Protein AF-A0A2H0YV26-F1 (afdb_monomer_lite)

Sequence (285 aa):
MKRSLAITLVAFAAVMLTVGVVKAASEYNITSTLGGVSGDFFDLDGTLKVDSIKVGAQGVGGVTFFNGTIVNETTNSGVDNPVTFGDNVRIDGRVYRGAAAGTSDSMPFIVNDNMEVTGTLTVSGLSGSGIVSSNNIASNAITSAKVADGAIATEDLADNSVTQAVEDSSTTSQTTTKSGGDFDTAAEVEITTGDSNLFCTFSGYGTTGNPDHSITVALLLDNEVIDRTVRSATMGGGDGHIILNTTAILEVAAGDHTIQLGWNTDNEITASLYANTLDCIELKK

pLDDT: mean 76.33, std 12.39, range [44.59, 94.75]

Structure (mmCIF, N/CA/C/O backbone):
data_AF-A0A2H0YV26-F1
#
_entry.id   AF-A0A2H0YV26-F1
#
loop_
_atom_site.group_PDB
_atom_site.id
_atom_site.type_symbol
_atom_site.label_atom_id
_atom_site.label_alt_id
_atom_site.label_comp_id
_atom_site.label_asym_id
_atom_site.label_entity_id
_atom_site.label_seq_id
_atom_site.pdbx_PDB_ins_code
_atom_site.Cartn_x
_atom_site.Cartn_y
_atom_site.Cartn_z
_atom_site.occupancy
_atom_site.B_iso_or_equiv
_atom_site.auth_seq_id
_atom_site.auth_comp_id
_atom_site.auth_asym_id
_atom_site.auth_atom_id
_atom_site.pdbx_PDB_model_num
ATOM 1 N N . MET A 1 1 ? 35.664 44.675 -91.284 1.00 58.62 1 MET A N 1
ATOM 2 C CA . MET A 1 1 ? 34.815 43.517 -90.911 1.00 58.62 1 MET A CA 1
ATOM 3 C C . MET A 1 1 ? 35.566 42.361 -90.239 1.00 58.62 1 MET A C 1
ATOM 5 O O . MET A 1 1 ? 35.072 41.875 -89.236 1.00 58.62 1 MET A O 1
ATOM 9 N N . LYS A 1 2 ? 36.756 41.930 -90.696 1.00 58.47 2 LYS A N 1
ATOM 10 C CA . LYS A 1 2 ? 37.417 40.709 -90.167 1.00 58.47 2 LYS A CA 1
ATOM 11 C C . LYS A 1 2 ? 37.856 40.753 -88.687 1.00 58.47 2 LYS A C 1
ATOM 13 O O . LYS A 1 2 ? 37.798 39.732 -88.017 1.00 58.47 2 LYS A O 1
ATOM 18 N N . ARG A 1 3 ? 38.264 41.916 -88.160 1.00 62.41 3 ARG A N 1
ATOM 19 C CA . ARG A 1 3 ? 38.726 42.045 -86.759 1.00 62.41 3 ARG A CA 1
ATOM 20 C C . ARG A 1 3 ? 37.595 42.072 -85.725 1.00 62.41 3 ARG A C 1
ATOM 22 O O . ARG A 1 3 ? 37.773 41.525 -84.646 1.00 62.41 3 ARG A O 1
ATOM 29 N N . SER A 1 4 ? 36.437 42.654 -86.050 1.00 63.62 4 SER A N 1
ATOM 30 C CA . SER A 1 4 ? 35.302 42.690 -85.113 1.00 63.62 4 SER A CA 1
ATOM 31 C C . SER A 1 4 ? 34.643 41.312 -84.990 1.00 63.62 4 SER A C 1
ATOM 33 O O . SER A 1 4 ? 34.333 40.898 -83.883 1.00 63.62 4 SER A O 1
ATOM 35 N N . LEU A 1 5 ? 34.543 40.559 -86.094 1.00 71.31 5 LEU A N 1
ATOM 36 C CA . LEU A 1 5 ? 34.018 39.191 -86.088 1.00 71.31 5 LEU A CA 1
ATOM 37 C C . LEU A 1 5 ? 34.860 38.252 -85.208 1.00 71.31 5 LEU A C 1
ATOM 39 O O . LEU A 1 5 ? 34.308 37.458 -84.455 1.00 71.31 5 LEU A O 1
ATOM 43 N N . ALA A 1 6 ? 36.190 38.371 -85.268 1.00 72.62 6 ALA A N 1
ATOM 44 C CA . ALA A 1 6 ? 37.097 37.550 -84.466 1.00 72.62 6 ALA A CA 1
ATOM 45 C C . ALA A 1 6 ? 36.950 37.817 -82.958 1.00 72.62 6 ALA A C 1
ATOM 47 O O . ALA A 1 6 ? 36.918 36.877 -82.171 1.00 72.62 6 ALA A O 1
ATOM 48 N N . ILE A 1 7 ? 36.805 39.083 -82.556 1.00 75.38 7 ILE A N 1
ATOM 49 C CA . ILE A 1 7 ? 36.622 39.456 -81.145 1.00 75.38 7 ILE A CA 1
ATOM 50 C C . ILE A 1 7 ? 35.274 38.946 -80.624 1.00 75.38 7 ILE A C 1
ATOM 52 O O . ILE A 1 7 ? 35.214 38.384 -79.533 1.00 75.38 7 ILE A O 1
ATOM 56 N N . THR A 1 8 ? 34.204 39.069 -81.416 1.00 77.12 8 THR A N 1
ATOM 57 C CA . THR A 1 8 ? 32.884 38.541 -81.044 1.00 77.12 8 THR A CA 1
ATOM 58 C C . THR A 1 8 ? 32.897 37.018 -80.923 1.00 77.12 8 THR A C 1
ATOM 60 O O . THR A 1 8 ? 32.318 36.486 -79.982 1.00 77.12 8 THR A O 1
ATOM 63 N N . LEU A 1 9 ? 33.598 36.311 -81.815 1.00 74.81 9 LEU A N 1
ATOM 64 C CA . LEU A 1 9 ? 33.697 34.850 -81.774 1.00 74.81 9 LEU A CA 1
ATOM 65 C C . LEU A 1 9 ? 34.454 34.358 -80.531 1.00 74.81 9 LEU A C 1
ATOM 67 O O . LEU A 1 9 ? 34.022 33.409 -79.884 1.00 74.81 9 LEU A O 1
ATOM 71 N N . VAL A 1 10 ? 35.554 35.027 -80.170 1.00 78.12 10 VAL A N 1
ATOM 72 C CA . VAL A 1 10 ? 36.339 34.694 -78.971 1.00 78.12 10 VAL A CA 1
ATOM 73 C C . VAL A 1 10 ? 35.553 35.010 -77.699 1.00 78.12 10 VAL A C 1
ATOM 75 O O . VAL A 1 10 ? 35.547 34.200 -76.777 1.00 78.12 10 VAL A O 1
ATOM 78 N N . ALA A 1 11 ? 34.834 36.135 -77.657 1.00 76.06 11 ALA A N 1
ATOM 79 C CA . ALA A 1 11 ? 33.965 36.467 -76.531 1.00 76.06 11 ALA A CA 1
ATOM 80 C C . ALA A 1 11 ? 32.822 35.448 -76.374 1.00 76.06 11 ALA A C 1
ATOM 82 O O . ALA A 1 11 ? 32.533 35.012 -75.263 1.00 76.06 11 ALA A O 1
ATOM 83 N N . PHE A 1 12 ? 32.216 35.009 -77.480 1.00 76.31 12 PHE A N 1
ATOM 84 C CA . PHE A 1 12 ? 31.157 34.000 -77.460 1.00 76.31 12 PHE A CA 1
ATOM 85 C C . PHE A 1 12 ? 31.682 32.622 -77.032 1.00 76.31 12 PHE A C 1
ATOM 87 O O . PHE A 1 12 ? 31.051 31.944 -76.225 1.00 76.31 12 PHE A O 1
ATOM 94 N N . ALA A 1 13 ? 32.872 32.233 -77.501 1.00 75.69 13 ALA A N 1
ATOM 95 C CA . ALA A 1 13 ? 33.540 31.007 -77.073 1.00 75.69 13 ALA A CA 1
ATOM 96 C C . ALA A 1 13 ? 33.921 31.044 -75.584 1.00 75.69 13 ALA A C 1
ATOM 98 O O . ALA A 1 13 ? 33.747 30.048 -74.888 1.00 75.69 13 ALA A O 1
ATOM 99 N N . ALA A 1 14 ? 34.376 32.194 -75.075 1.00 74.31 14 ALA A N 1
ATOM 100 C CA . ALA A 1 14 ? 34.696 32.372 -73.662 1.00 74.31 14 ALA A CA 1
ATOM 101 C C . ALA A 1 14 ? 33.448 32.272 -72.772 1.00 74.31 14 ALA A C 1
ATOM 103 O O . ALA A 1 14 ? 33.496 31.600 -71.748 1.00 74.31 14 ALA A O 1
ATOM 104 N N . VAL A 1 15 ? 32.320 32.866 -73.183 1.00 73.44 15 VAL A N 1
ATOM 105 C CA . VAL A 1 15 ? 31.038 32.741 -72.466 1.00 73.44 15 VAL A CA 1
ATOM 106 C C . VAL A 1 15 ? 30.523 31.300 -72.495 1.00 73.44 15 VAL A C 1
ATOM 108 O O . VAL A 1 15 ? 30.040 30.800 -71.486 1.00 73.44 15 VAL A O 1
ATOM 111 N N . MET A 1 16 ? 30.659 30.592 -73.618 1.00 69.81 16 MET A N 1
ATOM 112 C CA . MET A 1 16 ? 30.250 29.185 -73.698 1.00 69.81 16 MET A CA 1
ATOM 113 C C . MET A 1 16 ? 31.148 28.265 -72.864 1.00 69.81 16 MET A C 1
ATOM 115 O O . MET A 1 16 ? 30.639 27.325 -72.255 1.00 69.81 16 MET A O 1
ATOM 119 N N . LEU A 1 17 ? 32.452 28.552 -72.767 1.00 67.94 17 LEU A N 1
ATOM 120 C CA . LEU A 1 17 ? 33.340 27.836 -71.850 1.00 67.94 17 LEU A CA 1
ATOM 121 C C . LEU A 1 17 ? 32.972 28.108 -70.390 1.00 67.94 17 LEU A C 1
ATOM 123 O O . LEU A 1 17 ? 32.896 27.169 -69.606 1.00 67.94 17 LEU A O 1
ATOM 127 N N . THR A 1 18 ? 32.710 29.358 -70.005 1.00 61.12 18 THR A N 1
ATOM 128 C CA . THR A 1 18 ? 32.382 29.670 -68.607 1.00 61.12 18 THR A CA 1
ATOM 129 C C . THR A 1 18 ? 31.011 29.129 -68.209 1.00 61.12 18 THR A C 1
ATOM 131 O O . THR A 1 18 ? 30.889 28.526 -67.149 1.00 61.12 18 THR A O 1
ATOM 134 N N . VAL A 1 19 ? 29.992 29.235 -69.066 1.00 61.81 19 VAL A N 1
ATOM 135 C CA . VAL A 1 19 ? 28.656 28.671 -68.798 1.00 61.81 19 VAL A CA 1
ATOM 136 C C . VAL A 1 19 ? 28.675 27.138 -68.830 1.00 61.81 19 VAL A C 1
ATOM 138 O O . VAL A 1 19 ? 28.019 26.504 -68.003 1.00 61.81 19 VAL A O 1
ATOM 141 N N . GLY A 1 20 ? 29.450 26.529 -69.735 1.00 58.94 20 GLY A N 1
ATOM 142 C CA . GLY A 1 20 ? 29.625 25.076 -69.804 1.00 58.94 20 GLY A CA 1
ATOM 143 C C . GLY A 1 20 ? 30.321 24.497 -68.569 1.00 58.94 20 GLY A C 1
ATOM 144 O O . GLY A 1 20 ? 29.892 23.468 -68.053 1.00 58.94 20 GLY A O 1
ATOM 145 N N . VAL A 1 21 ? 31.339 25.189 -68.045 1.00 55.59 21 VAL A N 1
ATOM 146 C CA . VAL A 1 21 ? 32.059 24.772 -66.829 1.00 55.59 21 VAL A CA 1
ATOM 147 C C . VAL A 1 21 ? 31.219 25.011 -65.568 1.00 55.59 21 VAL A C 1
ATOM 149 O O . VAL A 1 21 ? 31.226 24.174 -64.671 1.00 55.59 21 VAL A O 1
ATOM 152 N N . VAL A 1 22 ? 30.426 26.088 -65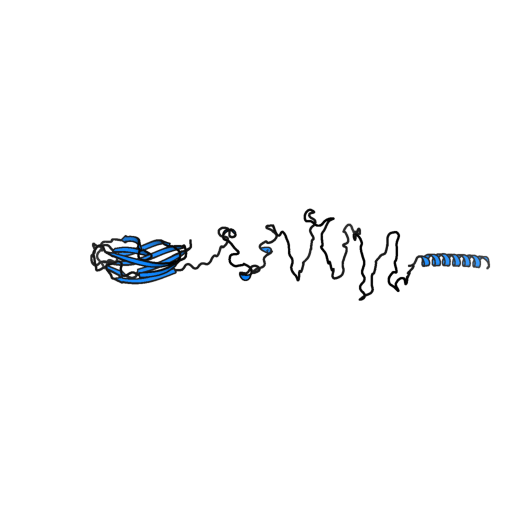.506 1.00 51.97 22 VAL A N 1
ATOM 153 C CA . VAL A 1 22 ? 29.549 26.367 -64.351 1.00 51.97 22 VAL A CA 1
ATOM 154 C C . VAL A 1 22 ? 28.364 25.392 -64.276 1.00 51.97 22 VAL A C 1
ATOM 156 O O . VAL A 1 22 ? 27.969 25.008 -63.179 1.00 51.97 22 VAL A O 1
ATOM 159 N N . LYS A 1 23 ? 27.827 24.910 -65.408 1.00 49.81 23 LYS A N 1
ATOM 160 C CA . LYS A 1 23 ? 26.772 23.874 -65.406 1.00 49.81 23 LYS A CA 1
ATOM 161 C C . LYS A 1 23 ? 27.276 22.475 -65.039 1.00 49.81 23 LYS A C 1
ATOM 163 O O . LYS A 1 23 ? 26.506 21.688 -64.498 1.00 49.81 23 LYS A O 1
ATOM 168 N N . ALA A 1 24 ? 28.547 22.166 -65.285 1.00 49.53 24 ALA A N 1
ATOM 169 C CA . ALA A 1 24 ? 29.141 20.889 -64.883 1.00 49.53 24 ALA A CA 1
ATOM 170 C C . ALA A 1 24 ? 29.369 20.769 -63.362 1.00 49.53 24 ALA A C 1
ATOM 172 O O . ALA A 1 24 ? 29.629 19.675 -62.874 1.00 49.53 24 ALA A O 1
ATOM 173 N N . ALA A 1 25 ? 29.235 21.865 -62.607 1.00 47.94 25 ALA A N 1
ATOM 174 C CA . ALA A 1 25 ? 29.244 21.855 -61.144 1.00 47.94 25 ALA A CA 1
ATOM 175 C C . ALA A 1 25 ? 27.848 21.624 -60.521 1.00 47.94 25 ALA A C 1
ATOM 177 O O . ALA A 1 25 ? 27.712 21.689 -59.301 1.00 47.94 25 ALA A O 1
ATOM 178 N N . SER A 1 26 ? 26.812 21.364 -61.331 1.00 51.53 26 SER A N 1
ATOM 179 C CA . SER A 1 26 ? 25.473 21.020 -60.836 1.00 51.53 26 SER A CA 1
ATOM 180 C C . SER A 1 26 ? 25.284 19.501 -60.784 1.00 51.53 26 SER A C 1
ATOM 182 O O . SER A 1 26 ? 25.420 18.829 -61.800 1.00 51.53 26 SER A O 1
ATOM 184 N N . GLU A 1 27 ? 25.044 18.991 -59.572 1.00 54.03 27 GLU A N 1
ATOM 185 C CA . GLU A 1 27 ? 24.481 17.677 -59.217 1.00 54.03 27 GLU A CA 1
ATOM 186 C C . GLU A 1 27 ? 24.691 16.546 -60.240 1.00 54.03 27 GLU A C 1
ATOM 188 O O . GLU A 1 27 ? 23.863 16.279 -61.113 1.00 54.03 27 GLU A O 1
ATOM 193 N N . TYR A 1 28 ? 25.791 15.806 -60.086 1.00 50.69 28 TYR A N 1
ATOM 194 C CA . TYR A 1 28 ? 25.966 14.523 -60.761 1.00 50.69 28 TYR A CA 1
ATOM 195 C C . TYR A 1 28 ? 25.042 13.489 -60.099 1.00 50.69 28 TYR A C 1
ATOM 197 O O . TYR A 1 28 ? 25.411 12.815 -59.139 1.00 50.69 28 TYR A O 1
ATOM 205 N N . ASN A 1 29 ? 23.802 13.410 -60.580 1.00 46.25 29 ASN A N 1
ATOM 206 C CA . ASN A 1 29 ? 22.794 12.477 -60.090 1.00 46.25 29 ASN A CA 1
ATOM 207 C C . ASN A 1 29 ? 23.124 11.065 -60.615 1.00 46.25 29 ASN A C 1
ATOM 209 O O . ASN A 1 29 ? 22.644 10.646 -61.669 1.00 46.25 29 ASN A O 1
ATOM 213 N N . ILE A 1 30 ? 24.011 10.342 -59.923 1.00 53.19 30 ILE A N 1
ATOM 214 C CA . ILE A 1 30 ? 24.322 8.942 -60.243 1.00 53.19 30 ILE A CA 1
ATOM 215 C C . ILE A 1 30 ? 23.109 8.096 -59.864 1.00 53.19 30 ILE A C 1
ATOM 217 O O . ILE A 1 30 ? 22.999 7.613 -58.741 1.00 53.19 30 ILE A O 1
ATOM 221 N N . THR A 1 31 ? 22.191 7.872 -60.802 1.00 48.50 31 THR A N 1
ATOM 222 C CA . THR A 1 31 ? 21.232 6.771 -60.670 1.00 48.50 31 THR A CA 1
ATOM 223 C C . THR A 1 31 ? 21.970 5.475 -60.993 1.00 48.50 31 THR A C 1
ATOM 225 O O . THR A 1 31 ? 21.949 4.994 -62.123 1.00 48.50 31 THR A O 1
ATOM 228 N N . SER A 1 32 ? 22.703 4.941 -60.019 1.00 55.91 32 SER A N 1
ATOM 229 C CA . SER A 1 32 ? 23.281 3.609 -60.148 1.00 55.91 32 SER A CA 1
ATOM 230 C C . SER A 1 32 ? 22.166 2.586 -59.960 1.00 55.91 32 SER A C 1
ATOM 232 O O . SER A 1 32 ? 21.633 2.447 -58.864 1.00 55.91 32 SER A O 1
ATOM 234 N N . THR A 1 33 ? 21.800 1.858 -61.014 1.00 57.66 33 THR A N 1
ATOM 235 C CA . THR A 1 33 ? 20.976 0.642 -60.912 1.00 57.66 33 THR A CA 1
ATOM 236 C C . THR A 1 33 ? 21.829 -0.552 -60.466 1.00 57.66 33 THR A C 1
ATOM 238 O O . THR A 1 33 ? 21.784 -1.614 -61.081 1.00 57.66 33 THR A O 1
ATOM 241 N N . LEU A 1 34 ? 22.650 -0.374 -59.430 1.00 58.25 34 LEU A N 1
ATOM 242 C CA . LEU A 1 34 ? 23.120 -1.496 -58.618 1.00 58.25 34 LEU A CA 1
ATOM 243 C C . LEU A 1 34 ? 21.927 -1.864 -57.727 1.00 58.25 34 LEU A C 1
ATOM 245 O O . LEU A 1 34 ? 21.467 -1.023 -56.958 1.00 58.25 34 LEU A O 1
ATOM 249 N N . GLY A 1 35 ? 21.359 -3.055 -57.885 1.00 53.53 35 GLY A N 1
ATOM 250 C CA . GLY A 1 35 ? 20.265 -3.519 -57.027 1.00 53.53 35 GLY A CA 1
ATOM 251 C C . GLY A 1 35 ? 19.199 -4.373 -57.709 1.00 53.53 35 GLY A C 1
ATOM 252 O O . GLY A 1 35 ? 18.026 -4.251 -57.366 1.00 53.53 35 GLY A O 1
ATOM 253 N N . GLY A 1 36 ? 19.559 -5.215 -58.682 1.00 52.78 36 GLY A N 1
ATOM 254 C CA . GLY A 1 36 ? 18.612 -6.168 -59.285 1.00 52.78 36 GLY A CA 1
ATOM 255 C C . GLY A 1 36 ? 18.578 -7.540 -58.601 1.00 52.78 36 GLY A C 1
ATOM 256 O O . GLY A 1 36 ? 17.611 -8.285 -58.761 1.00 52.78 36 GLY A O 1
ATOM 257 N N . VAL A 1 37 ? 19.631 -7.894 -57.859 1.00 53.50 37 VAL A N 1
ATOM 258 C CA . VAL A 1 37 ? 19.824 -9.220 -57.257 1.00 53.50 37 VAL A CA 1
ATOM 259 C C . VAL A 1 37 ? 20.500 -9.107 -55.888 1.00 53.50 37 VAL A C 1
ATOM 261 O O . VAL A 1 37 ? 21.116 -8.098 -55.558 1.00 53.50 37 VAL A O 1
ATOM 264 N N . SER A 1 38 ? 20.366 -10.148 -55.065 1.00 58.00 38 SER A N 1
ATOM 265 C CA . SER A 1 38 ? 21.083 -10.254 -53.789 1.00 58.00 38 SER A CA 1
ATOM 266 C C . SER A 1 38 ? 22.601 -10.203 -54.023 1.00 58.00 38 SER A C 1
ATOM 268 O O . SER A 1 38 ? 23.106 -10.964 -54.846 1.00 58.00 38 SER A O 1
ATOM 270 N N . GLY A 1 39 ? 23.314 -9.334 -53.295 1.00 57.97 39 GLY A N 1
ATOM 271 C CA . GLY A 1 39 ? 24.782 -9.261 -53.325 1.00 57.97 39 GLY A CA 1
ATOM 272 C C . GLY A 1 39 ? 25.393 -8.011 -53.967 1.00 57.97 39 GLY A C 1
ATOM 273 O O . GLY A 1 39 ? 26.606 -7.985 -54.154 1.00 57.97 39 GLY A O 1
ATOM 274 N N . ASP A 1 40 ? 24.604 -6.982 -54.281 1.00 66.12 40 ASP A N 1
ATOM 275 C CA . ASP A 1 40 ? 25.147 -5.683 -54.691 1.00 66.12 40 ASP A CA 1
ATOM 276 C C . ASP A 1 40 ? 25.642 -4.905 -53.459 1.00 66.12 40 ASP A C 1
ATOM 278 O O . ASP A 1 40 ? 24.874 -4.622 -52.536 1.00 66.12 40 ASP A O 1
ATOM 282 N N . PHE A 1 41 ? 26.934 -4.564 -53.436 1.00 64.38 41 PHE A N 1
ATOM 283 C CA . PHE A 1 41 ? 27.576 -3.850 -52.330 1.00 64.38 41 PHE A CA 1
ATOM 284 C C . PHE A 1 41 ? 28.193 -2.539 -52.815 1.00 64.38 41 PHE A C 1
ATOM 286 O O . PHE A 1 41 ? 28.838 -2.485 -53.862 1.00 64.38 41 PHE A O 1
ATOM 293 N N . PHE A 1 42 ? 28.013 -1.485 -52.023 1.00 73.69 42 PHE A N 1
ATOM 294 C CA . PHE A 1 42 ? 28.754 -0.238 -52.156 1.00 73.69 42 PHE A CA 1
ATOM 295 C C . PHE A 1 42 ? 29.816 -0.215 -51.059 1.00 73.69 42 PHE A C 1
ATOM 297 O O . PHE A 1 42 ? 29.520 0.119 -49.913 1.00 73.69 42 PHE A O 1
ATOM 304 N N . ASP A 1 43 ? 31.020 -0.665 -51.406 1.00 77.06 43 ASP A N 1
ATOM 305 C CA . ASP A 1 43 ? 32.164 -0.680 -50.499 1.00 77.06 43 ASP A CA 1
ATOM 306 C C . ASP A 1 43 ? 32.878 0.676 -50.540 1.00 77.06 43 ASP A C 1
ATOM 308 O O . ASP A 1 43 ? 33.146 1.225 -51.612 1.00 77.06 43 ASP A O 1
ATOM 312 N N . LEU A 1 44 ? 33.149 1.231 -49.365 1.00 78.75 44 LEU A N 1
ATOM 313 C CA . LEU A 1 44 ? 33.863 2.484 -49.198 1.00 78.75 44 LEU A CA 1
ATOM 314 C C . LEU A 1 44 ? 35.045 2.220 -48.275 1.00 78.75 44 LEU A C 1
ATOM 316 O O . LEU A 1 44 ? 34.852 2.000 -47.082 1.00 78.75 44 LEU A O 1
ATOM 320 N N . ASP A 1 45 ? 36.264 2.394 -48.784 1.00 77.06 45 ASP A N 1
ATOM 321 C CA . ASP A 1 45 ? 37.501 2.382 -47.985 1.00 77.06 45 ASP A CA 1
ATOM 322 C C . ASP A 1 45 ? 37.609 3.603 -47.027 1.00 77.06 45 ASP A C 1
ATOM 324 O O . ASP A 1 45 ? 38.700 4.021 -46.635 1.00 77.06 45 ASP A O 1
ATOM 328 N N . GLY A 1 46 ? 36.488 4.242 -46.669 1.00 82.19 46 GLY A N 1
ATOM 329 C CA . GLY A 1 46 ? 36.451 5.497 -45.925 1.00 82.19 46 GLY A CA 1
ATOM 330 C C . GLY A 1 46 ? 35.053 5.915 -45.461 1.00 82.19 46 GLY A C 1
ATOM 331 O O . GLY A 1 46 ? 34.210 5.098 -45.108 1.00 82.19 46 GLY A O 1
ATOM 332 N N . THR A 1 47 ? 34.811 7.226 -45.407 1.00 80.50 47 THR A N 1
ATOM 333 C CA . THR A 1 47 ? 33.584 7.803 -44.834 1.00 80.50 47 THR A CA 1
ATOM 334 C C . THR A 1 47 ? 32.536 8.103 -45.904 1.00 80.50 47 THR A C 1
ATOM 336 O O . THR A 1 47 ? 32.815 8.825 -46.861 1.00 80.50 47 THR A O 1
ATOM 339 N N . LEU A 1 48 ? 31.298 7.654 -45.689 1.00 85.00 48 LEU A N 1
ATOM 340 C CA . LEU A 1 48 ? 30.136 8.125 -46.443 1.00 85.00 48 LEU A CA 1
ATOM 341 C C . LEU A 1 48 ? 29.691 9.498 -45.912 1.00 85.00 48 LEU A C 1
ATOM 343 O O . LEU A 1 48 ? 29.267 9.608 -44.763 1.00 85.00 48 LEU A O 1
ATOM 347 N N . LYS A 1 49 ? 29.779 10.545 -46.741 1.00 83.75 49 LYS A N 1
ATOM 348 C CA . LYS A 1 49 ? 29.268 11.892 -46.436 1.00 83.75 49 LYS A CA 1
ATOM 349 C C . LYS A 1 49 ? 28.105 12.215 -47.364 1.00 83.75 49 LYS A C 1
ATOM 351 O O . LYS A 1 49 ? 28.318 12.440 -48.551 1.00 83.75 49 LYS A O 1
ATOM 356 N N . VAL A 1 50 ? 26.896 12.218 -46.819 1.00 84.12 50 VAL A N 1
ATOM 357 C CA . VAL A 1 50 ? 25.655 12.517 -47.540 1.00 84.12 50 VAL A CA 1
ATOM 358 C C . VAL A 1 50 ? 24.712 13.284 -46.626 1.00 84.12 50 VAL A C 1
ATOM 360 O O . VAL A 1 50 ? 24.774 13.119 -45.409 1.00 84.12 50 VAL A O 1
ATOM 363 N N . ASP A 1 51 ? 23.819 14.078 -47.209 1.00 85.50 51 ASP A N 1
ATOM 364 C CA . ASP A 1 51 ? 22.820 14.827 -46.440 1.00 85.50 51 ASP A CA 1
ATOM 365 C C . ASP A 1 51 ? 21.807 13.894 -45.764 1.00 85.50 51 ASP A C 1
ATOM 367 O O . ASP A 1 51 ? 21.355 14.149 -44.650 1.00 85.50 51 ASP A O 1
ATOM 371 N N . SER A 1 52 ? 21.443 12.791 -46.431 1.00 84.94 52 SER A N 1
ATOM 372 C CA . SER A 1 52 ? 20.575 11.758 -45.865 1.00 84.94 52 SER A CA 1
ATOM 373 C C . SER A 1 52 ? 20.801 10.396 -46.518 1.00 84.94 52 SER A C 1
ATOM 375 O O . SER A 1 52 ? 21.211 10.297 -47.675 1.00 84.94 52 SER A O 1
ATOM 377 N N . ILE A 1 53 ? 20.503 9.335 -45.767 1.00 85.62 53 ILE A N 1
ATOM 378 C CA . ILE A 1 53 ? 20.471 7.956 -46.258 1.00 85.62 53 ILE A CA 1
ATOM 379 C C . ILE A 1 53 ? 19.024 7.479 -46.183 1.00 85.62 53 ILE A C 1
ATOM 381 O O . ILE A 1 53 ? 18.416 7.491 -45.114 1.00 85.62 53 ILE A O 1
ATOM 385 N N . LYS A 1 54 ? 18.477 7.029 -47.313 1.00 83.00 54 LYS A N 1
ATOM 386 C CA . LYS A 1 54 ? 17.148 6.418 -47.386 1.00 83.00 54 LYS A CA 1
ATOM 387 C C . LYS A 1 54 ? 17.293 4.938 -47.711 1.00 83.00 54 LYS A C 1
ATOM 389 O O . LYS A 1 54 ? 17.810 4.591 -48.768 1.00 83.00 54 LYS A O 1
ATOM 394 N N . VAL A 1 55 ? 16.818 4.078 -46.814 1.00 83.69 55 VAL A N 1
ATOM 395 C CA . VAL A 1 55 ? 16.875 2.620 -46.975 1.00 83.69 55 VAL A CA 1
ATOM 396 C C . VAL A 1 55 ? 15.462 2.071 -47.144 1.00 83.69 55 VAL A C 1
ATOM 398 O O . VAL A 1 55 ? 14.594 2.305 -46.307 1.00 83.69 55 VAL A O 1
ATOM 401 N N . GLY A 1 56 ? 15.242 1.328 -48.230 1.00 77.69 56 GLY A N 1
ATOM 402 C CA . GLY A 1 56 ? 13.949 0.731 -48.568 1.00 77.69 56 GLY A CA 1
ATOM 403 C C . GLY A 1 56 ? 12.956 1.686 -49.249 1.00 77.69 56 GLY A C 1
ATOM 404 O O . GLY A 1 56 ? 13.100 2.911 -49.247 1.00 77.69 56 GLY A O 1
ATOM 405 N N . ALA A 1 57 ? 11.925 1.097 -49.859 1.00 79.25 57 ALA A N 1
ATOM 406 C CA . ALA A 1 57 ? 10.756 1.800 -50.386 1.00 79.25 57 ALA A CA 1
ATOM 407 C C . ALA A 1 57 ? 9.577 1.691 -49.404 1.00 79.25 57 ALA A C 1
ATOM 409 O O . ALA A 1 57 ? 9.548 0.803 -48.547 1.00 79.25 57 ALA A O 1
ATOM 410 N N . GLN A 1 58 ? 8.586 2.580 -49.535 1.00 75.06 58 GLN A N 1
ATOM 411 C CA . GLN A 1 58 ? 7.365 2.524 -48.728 1.00 75.06 58 GLN A CA 1
ATOM 412 C C . GLN A 1 58 ? 6.728 1.126 -48.826 1.00 75.06 58 GLN A C 1
ATOM 414 O O . GLN A 1 58 ? 6.521 0.615 -49.923 1.00 75.06 58 GLN A O 1
ATOM 419 N N . GLY A 1 59 ? 6.449 0.503 -47.676 1.00 71.69 59 GLY A N 1
ATOM 420 C CA . GLY A 1 59 ? 5.798 -0.809 -47.594 1.00 71.69 59 GLY A CA 1
ATOM 421 C C . GLY A 1 59 ? 6.694 -2.035 -47.818 1.00 71.69 59 GLY A C 1
ATOM 422 O O . GLY A 1 59 ? 6.204 -3.145 -47.648 1.00 71.69 59 GLY A O 1
ATOM 423 N N . VAL A 1 60 ? 7.980 -1.872 -48.161 1.00 68.19 60 VAL A N 1
ATOM 424 C CA . VAL A 1 60 ? 8.879 -3.015 -48.447 1.00 68.19 60 VAL A CA 1
ATOM 425 C C . VAL A 1 60 ? 9.813 -3.353 -47.275 1.00 68.19 60 VAL A C 1
ATOM 427 O O . VAL A 1 60 ? 10.341 -4.456 -47.221 1.00 68.19 60 VAL A O 1
ATOM 430 N N . GLY A 1 61 ? 9.944 -2.470 -46.280 1.00 65.62 61 GLY A N 1
ATOM 431 C CA . GLY A 1 61 ? 10.834 -2.676 -45.134 1.00 65.62 61 GLY A CA 1
ATOM 432 C C . GLY A 1 61 ? 12.309 -2.558 -45.534 1.00 65.62 61 GLY A C 1
ATOM 433 O O . GLY A 1 61 ? 12.802 -3.262 -46.407 1.00 65.62 61 GLY A O 1
ATOM 434 N N . GLY A 1 62 ? 13.026 -1.626 -44.914 1.00 74.69 62 GLY A N 1
ATOM 435 C CA . GLY A 1 62 ? 14.475 -1.486 -45.053 1.00 74.69 62 GLY A CA 1
ATOM 436 C C . GLY A 1 62 ? 15.150 -1.869 -43.743 1.00 74.69 62 GLY A C 1
ATOM 437 O O . GLY A 1 62 ? 14.643 -1.523 -42.678 1.00 74.69 62 GLY A O 1
ATOM 438 N N . VAL A 1 63 ? 16.281 -2.571 -43.811 1.00 75.94 63 VAL A N 1
ATOM 439 C CA . VAL A 1 63 ? 17.130 -2.827 -42.642 1.00 75.94 63 VAL A CA 1
ATOM 440 C C . VAL A 1 63 ? 18.458 -2.110 -42.816 1.00 75.94 63 VAL A C 1
ATOM 442 O O . VAL A 1 63 ? 19.078 -2.181 -43.875 1.00 75.94 63 VAL A O 1
ATOM 445 N N . THR A 1 64 ? 18.899 -1.445 -41.756 1.00 86.12 64 THR A N 1
ATOM 446 C CA . THR A 1 64 ? 20.243 -0.880 -41.658 1.00 86.12 64 THR A CA 1
ATOM 447 C C . THR A 1 64 ? 20.943 -1.577 -40.506 1.00 86.12 64 THR A C 1
ATOM 449 O O . THR A 1 64 ? 20.446 -1.559 -39.380 1.00 86.12 64 THR A O 1
ATOM 452 N N . PHE A 1 65 ? 22.086 -2.202 -40.776 1.00 81.94 65 PHE A N 1
ATOM 453 C CA . PHE A 1 65 ? 22.892 -2.850 -39.748 1.00 81.94 65 PHE A CA 1
ATOM 454 C C . PHE A 1 65 ? 23.989 -1.897 -39.276 1.00 81.94 65 PHE A C 1
ATOM 456 O O . PHE A 1 65 ? 24.804 -1.445 -40.077 1.00 81.94 65 PHE A O 1
ATOM 463 N N . PHE A 1 66 ? 24.032 -1.629 -37.973 1.00 85.81 66 PHE A N 1
ATOM 464 C CA . PHE A 1 66 ? 25.125 -0.896 -37.339 1.00 85.81 66 PHE A CA 1
ATOM 465 C C . PHE A 1 66 ? 25.984 -1.874 -36.544 1.00 85.81 66 PHE A C 1
ATOM 467 O O . PHE A 1 66 ? 25.541 -2.420 -35.536 1.00 85.81 66 PHE A O 1
ATOM 474 N N . ASN A 1 67 ? 27.222 -2.087 -36.982 1.00 82.94 67 ASN A N 1
ATOM 475 C CA . ASN A 1 67 ? 28.226 -2.802 -36.197 1.00 82.94 67 ASN A CA 1
ATOM 476 C C . ASN A 1 67 ? 29.075 -1.792 -35.407 1.00 82.94 67 ASN A C 1
ATOM 478 O O . ASN A 1 67 ? 30.261 -1.616 -35.676 1.00 82.94 67 ASN A O 1
ATOM 482 N N . GLY A 1 68 ? 28.432 -1.042 -34.509 1.00 83.81 68 GLY A N 1
ATOM 483 C CA . GLY A 1 68 ? 29.074 0.035 -33.759 1.00 83.81 68 GLY A CA 1
ATOM 484 C C . GLY A 1 68 ? 28.086 1.028 -33.151 1.00 83.81 68 GLY A C 1
ATOM 485 O O . GLY A 1 68 ? 26.884 0.775 -33.080 1.00 83.81 68 GLY A O 1
ATOM 486 N N . THR A 1 69 ? 28.612 2.167 -32.708 1.00 83.25 69 THR A N 1
ATOM 487 C CA . THR A 1 69 ? 27.842 3.232 -32.058 1.00 83.25 69 THR A CA 1
ATOM 488 C C . THR A 1 69 ? 27.337 4.243 -33.081 1.00 83.25 69 THR A C 1
ATOM 490 O O . THR A 1 69 ? 28.081 4.673 -33.960 1.00 83.25 69 THR A O 1
ATOM 493 N N . ILE A 1 70 ? 26.091 4.683 -32.920 1.00 88.56 70 ILE A N 1
ATOM 494 C CA . ILE A 1 70 ? 25.580 5.876 -33.596 1.00 88.56 70 ILE A CA 1
ATOM 495 C C . ILE A 1 70 ? 25.960 7.081 -32.735 1.00 88.56 70 ILE A C 1
ATOM 497 O O . ILE A 1 70 ? 25.479 7.215 -31.610 1.00 88.56 70 ILE A O 1
ATOM 501 N N . VAL A 1 71 ? 26.839 7.940 -33.250 1.00 85.06 71 VAL A N 1
ATOM 502 C CA . VAL A 1 71 ? 27.275 9.168 -32.573 1.00 85.06 71 VAL A CA 1
ATOM 503 C C . VAL A 1 71 ? 26.653 10.362 -33.286 1.00 85.06 71 VAL A C 1
ATOM 505 O O . VAL A 1 71 ? 26.758 10.473 -34.506 1.00 85.06 71 VAL A O 1
ATOM 508 N N . ASN A 1 72 ? 26.018 11.259 -32.530 1.00 82.62 72 ASN A N 1
ATOM 509 C CA . ASN A 1 72 ? 25.624 12.569 -33.034 1.00 82.62 72 ASN A CA 1
ATOM 510 C C . ASN A 1 72 ? 26.504 13.647 -32.396 1.00 82.62 72 ASN A C 1
ATOM 512 O O . ASN A 1 72 ? 26.358 13.934 -31.214 1.00 82.62 72 ASN A O 1
ATOM 516 N N . GLU A 1 73 ? 27.406 14.236 -33.181 1.00 83.81 73 GLU A N 1
ATOM 517 C CA . GLU A 1 73 ? 28.277 15.340 -32.742 1.00 83.81 73 GLU A CA 1
ATOM 518 C C . GLU A 1 73 ? 27.720 16.717 -33.133 1.00 83.81 73 GLU A C 1
ATOM 520 O O . GLU A 1 73 ? 28.391 17.741 -32.995 1.00 83.81 73 GLU A O 1
ATOM 525 N N . THR A 1 74 ? 26.503 16.767 -33.681 1.00 84.12 74 THR A N 1
ATOM 526 C CA . THR A 1 74 ? 25.926 18.029 -34.142 1.00 84.12 74 THR A CA 1
ATOM 527 C C . THR A 1 74 ? 25.332 18.815 -32.980 1.00 84.12 74 THR A C 1
ATOM 529 O O . THR A 1 74 ? 24.564 18.291 -32.173 1.00 84.12 74 THR A O 1
ATOM 532 N N . THR A 1 75 ? 25.648 20.108 -32.944 1.00 85.81 75 THR A N 1
ATOM 533 C CA . THR A 1 75 ? 25.040 21.066 -32.022 1.00 85.81 75 THR A CA 1
ATOM 534 C C . THR A 1 75 ? 24.379 22.191 -32.809 1.00 85.81 75 THR A C 1
ATOM 536 O O . THR A 1 75 ? 24.853 22.573 -33.882 1.00 85.81 75 THR A O 1
ATOM 539 N N . ASN A 1 76 ? 23.285 22.740 -32.288 1.00 80.50 76 ASN A N 1
ATOM 540 C CA . ASN A 1 76 ? 22.712 23.994 -32.761 1.00 80.50 76 ASN A CA 1
ATOM 541 C C . ASN A 1 76 ? 22.829 25.036 -31.649 1.00 80.50 76 ASN A C 1
ATOM 543 O O . ASN A 1 76 ? 22.246 24.877 -30.579 1.00 80.50 76 ASN A O 1
ATOM 547 N N . SER A 1 77 ? 23.629 26.080 -31.876 1.00 84.69 77 SER A N 1
ATOM 548 C CA . SER A 1 77 ? 23.903 27.119 -30.870 1.00 84.69 77 SER A CA 1
ATOM 549 C C . SER A 1 77 ? 24.373 26.565 -29.510 1.00 84.69 77 SER A C 1
ATOM 551 O O . SER A 1 77 ? 24.051 27.125 -28.466 1.00 84.69 77 SER A O 1
ATOM 553 N N . GLY A 1 78 ? 25.143 25.471 -29.521 1.00 84.31 78 GLY A N 1
ATOM 554 C CA . GLY A 1 78 ? 25.679 24.835 -28.310 1.00 84.31 78 GLY A CA 1
ATOM 555 C C . GLY A 1 78 ? 24.735 23.848 -27.617 1.00 84.31 78 GLY A C 1
ATOM 556 O O . GLY A 1 78 ? 25.084 23.350 -26.552 1.00 84.31 78 GLY A O 1
ATOM 557 N N . VAL A 1 79 ? 23.570 23.551 -28.201 1.00 84.12 79 VAL A N 1
ATOM 558 C CA . VAL A 1 79 ? 22.665 22.492 -27.732 1.00 84.12 79 VAL A CA 1
ATOM 559 C C . VAL A 1 79 ? 22.833 21.264 -28.616 1.00 84.12 79 VAL A C 1
ATOM 561 O O . VAL A 1 79 ? 22.735 21.378 -29.838 1.00 84.12 79 VAL A O 1
ATOM 564 N N . ASP A 1 80 ? 23.074 20.104 -28.007 1.00 84.88 80 ASP A N 1
ATOM 565 C CA . ASP A 1 80 ? 23.170 18.831 -28.722 1.00 84.88 80 ASP A CA 1
ATOM 566 C C . ASP A 1 80 ? 21.856 18.523 -29.443 1.00 84.88 80 ASP A C 1
ATOM 568 O O . ASP A 1 80 ? 20.772 18.558 -28.852 1.00 84.88 80 ASP A O 1
ATOM 572 N N . ASN A 1 81 ? 21.945 18.183 -30.726 1.00 86.12 81 ASN A N 1
ATOM 573 C CA . ASN A 1 81 ? 20.783 17.679 -31.439 1.00 86.12 81 ASN A CA 1
ATOM 574 C C . ASN A 1 81 ? 20.527 16.223 -31.000 1.00 86.12 81 ASN A C 1
ATOM 576 O O . ASN A 1 81 ? 21.466 15.433 -30.875 1.00 86.12 81 ASN A O 1
ATOM 580 N N . PRO A 1 82 ? 19.278 15.802 -30.776 1.00 87.81 82 PRO A N 1
ATOM 581 C CA . PRO A 1 82 ? 18.996 14.409 -30.460 1.00 87.81 82 PRO A CA 1
ATOM 582 C C . PRO A 1 82 ? 19.074 13.525 -31.712 1.00 87.81 82 PRO A C 1
ATOM 584 O O . PRO A 1 82 ? 18.741 13.951 -32.819 1.00 87.81 82 PRO A O 1
ATOM 587 N N . VAL A 1 83 ? 19.429 12.252 -31.526 1.00 90.94 83 VAL A N 1
ATOM 588 C CA . VAL A 1 83 ? 19.044 11.208 -32.487 1.00 90.94 83 VAL A CA 1
ATOM 589 C C . VAL A 1 83 ? 17.541 10.995 -32.326 1.00 90.94 83 VAL A C 1
ATOM 591 O O . VAL A 1 83 ? 17.080 10.662 -31.235 1.00 90.94 83 VAL A O 1
ATOM 594 N N . THR A 1 84 ? 16.773 11.223 -33.390 1.00 88.50 84 THR A N 1
ATOM 595 C CA . THR A 1 84 ? 15.308 11.139 -33.360 1.00 88.50 84 THR A CA 1
ATOM 596 C C . THR A 1 84 ? 14.812 9.908 -34.108 1.00 88.50 84 THR A C 1
ATOM 598 O O . THR A 1 84 ? 15.320 9.563 -35.174 1.00 88.50 84 THR A O 1
ATOM 601 N N . PHE A 1 85 ? 13.796 9.254 -33.548 1.00 90.50 85 PHE A N 1
ATOM 602 C CA . PHE A 1 85 ? 13.024 8.210 -34.216 1.00 90.50 85 PHE A CA 1
ATOM 603 C C . PHE A 1 85 ? 11.613 8.757 -34.429 1.00 90.50 85 PHE A C 1
ATOM 605 O O . PHE A 1 85 ? 10.968 9.171 -33.470 1.00 90.50 85 PHE A O 1
ATOM 612 N N . GLY A 1 86 ? 11.165 8.826 -35.684 1.00 87.62 86 GLY A N 1
ATOM 613 C CA . GLY A 1 86 ? 9.892 9.467 -36.037 1.00 87.62 86 GLY A CA 1
ATOM 614 C C . GLY A 1 86 ? 8.643 8.627 -35.759 1.00 87.62 86 GLY A C 1
ATOM 615 O O . GLY A 1 86 ? 7.549 9.171 -35.808 1.00 87.62 86 GLY A O 1
ATOM 616 N N . ASP A 1 87 ? 8.809 7.335 -35.467 1.00 87.25 87 ASP A N 1
ATOM 617 C CA . ASP A 1 87 ? 7.736 6.347 -35.319 1.00 87.25 87 ASP A CA 1
ATOM 618 C C . ASP A 1 87 ? 8.079 5.323 -34.214 1.00 87.25 87 ASP A C 1
ATOM 620 O O . ASP A 1 87 ? 9.048 5.476 -33.467 1.00 87.25 87 ASP A O 1
ATOM 624 N N . ASN A 1 88 ? 7.290 4.248 -34.133 1.00 88.38 88 ASN A N 1
ATOM 625 C CA . ASN A 1 88 ? 7.476 3.116 -33.226 1.00 88.38 88 ASN A CA 1
ATOM 626 C C . ASN A 1 88 ? 8.910 2.564 -33.254 1.00 88.38 88 ASN A C 1
ATOM 628 O O . ASN A 1 88 ? 9.419 2.152 -34.298 1.00 88.38 88 ASN A O 1
ATOM 632 N N . VAL A 1 89 ? 9.521 2.456 -32.075 1.00 92.25 89 VAL A N 1
ATOM 633 C CA . VAL A 1 89 ? 10.839 1.846 -31.887 1.00 92.25 89 VAL A CA 1
ATOM 634 C C . VAL A 1 89 ? 10.665 0.472 -31.249 1.00 92.25 89 VAL A C 1
ATOM 636 O O . VAL A 1 89 ? 10.070 0.347 -30.181 1.00 92.25 89 VAL A O 1
ATOM 639 N N . ARG A 1 90 ? 11.206 -0.569 -31.887 1.00 90.56 90 ARG A N 1
ATOM 640 C CA . ARG A 1 90 ? 11.294 -1.917 -31.313 1.00 90.56 90 ARG A CA 1
ATOM 641 C C . ARG A 1 90 ? 12.706 -2.159 -30.795 1.00 90.56 90 ARG A C 1
ATOM 643 O O . ARG A 1 90 ? 13.671 -1.989 -31.533 1.00 90.56 90 ARG A O 1
ATOM 650 N N . ILE A 1 91 ? 12.813 -2.606 -29.548 1.00 93.06 91 ILE A N 1
ATOM 651 C CA . ILE A 1 91 ? 14.077 -2.983 -28.913 1.00 93.06 91 ILE A CA 1
ATOM 652 C C . ILE A 1 91 ? 13.894 -4.395 -28.364 1.00 93.06 91 ILE A C 1
ATOM 654 O O . ILE A 1 91 ? 13.147 -4.596 -27.415 1.00 93.06 91 ILE A O 1
ATOM 658 N N . ASP A 1 92 ? 14.565 -5.376 -28.964 1.00 89.25 92 ASP A N 1
ATOM 659 C CA . ASP A 1 92 ? 14.489 -6.777 -28.514 1.00 89.25 92 ASP A CA 1
ATOM 660 C C . ASP A 1 92 ? 15.361 -7.052 -27.272 1.00 89.25 92 ASP A C 1
ATOM 662 O O . ASP A 1 92 ? 15.328 -8.141 -26.702 1.00 89.25 92 ASP A O 1
ATOM 666 N N . GLY A 1 93 ? 16.172 -6.071 -26.865 1.00 89.50 93 GLY A N 1
ATOM 667 C CA . GLY A 1 93 ? 17.137 -6.182 -25.778 1.00 89.50 93 GLY A CA 1
ATOM 668 C C . GLY A 1 93 ? 16.902 -5.197 -24.635 1.00 89.50 93 GLY A C 1
ATOM 669 O O . GLY A 1 93 ? 15.785 -4.800 -24.319 1.00 89.50 93 GLY A O 1
ATOM 670 N N . ARG A 1 94 ? 18.004 -4.812 -23.992 1.00 89.00 94 ARG A N 1
ATOM 671 C CA . ARG A 1 94 ? 18.015 -3.876 -22.863 1.00 89.00 94 ARG A CA 1
ATOM 672 C C . ARG A 1 94 ? 18.435 -2.490 -23.328 1.00 89.00 94 ARG A C 1
ATOM 674 O O . ARG A 1 94 ? 19.290 -2.369 -24.201 1.00 89.00 94 ARG A O 1
ATOM 681 N N . VAL A 1 95 ? 17.909 -1.470 -22.662 1.00 90.50 95 VAL A N 1
ATOM 682 C CA . VAL A 1 95 ? 18.413 -0.097 -22.738 1.00 90.50 95 VAL A CA 1
ATOM 683 C C . VAL A 1 95 ? 19.215 0.168 -21.469 1.00 90.50 95 VAL A C 1
ATOM 685 O O . VAL A 1 95 ? 18.685 0.046 -20.369 1.00 90.50 95 VAL A O 1
ATOM 688 N N . TYR A 1 96 ? 20.495 0.503 -21.607 1.00 85.81 96 TYR A N 1
ATOM 689 C CA . TYR A 1 96 ? 21.332 0.982 -20.507 1.00 85.81 96 TYR A CA 1
ATOM 690 C C . TYR A 1 96 ? 22.218 2.123 -21.004 1.00 85.81 96 TYR A C 1
ATOM 692 O O . TYR A 1 96 ? 22.494 2.241 -22.199 1.00 85.81 96 TYR A O 1
ATOM 700 N N . ARG A 1 97 ? 22.620 2.997 -20.085 1.00 83.62 97 ARG A N 1
ATOM 701 C CA . ARG A 1 97 ? 23.575 4.076 -20.339 1.00 83.62 97 ARG A CA 1
ATOM 702 C C . ARG A 1 97 ? 24.972 3.588 -19.931 1.00 83.62 97 ARG A C 1
ATOM 704 O O . ARG A 1 97 ? 25.087 2.679 -19.119 1.00 83.62 97 ARG A O 1
ATOM 711 N N . GLY A 1 98 ? 26.018 4.164 -20.525 1.00 76.94 98 GLY A N 1
ATOM 712 C CA . GLY A 1 98 ? 27.410 3.832 -20.196 1.00 76.94 98 GLY A CA 1
ATOM 713 C C . GLY A 1 98 ? 27.988 2.617 -20.937 1.00 76.94 98 GLY A C 1
ATOM 714 O O . GLY A 1 98 ? 27.335 1.976 -21.758 1.00 76.94 98 GLY A O 1
ATOM 715 N N . ALA A 1 99 ? 29.266 2.329 -20.673 1.00 78.06 99 ALA A N 1
ATOM 716 C CA . ALA A 1 99 ? 30.020 1.272 -21.358 1.00 78.06 99 ALA A CA 1
ATOM 717 C C . ALA A 1 99 ? 29.645 -0.151 -20.897 1.00 78.06 99 ALA A C 1
ATOM 719 O O . ALA A 1 99 ? 29.883 -1.118 -21.619 1.00 78.06 99 ALA A O 1
ATOM 720 N N . ALA A 1 100 ? 29.062 -0.287 -19.705 1.00 80.50 100 ALA A N 1
ATOM 721 C CA . ALA A 1 100 ? 28.656 -1.558 -19.120 1.00 80.50 100 ALA A CA 1
ATOM 722 C C . ALA A 1 100 ? 27.299 -1.412 -18.426 1.00 80.50 100 ALA A C 1
ATOM 724 O O . ALA A 1 100 ? 26.964 -0.343 -17.927 1.00 80.50 100 ALA A O 1
ATOM 725 N N . ALA A 1 101 ? 26.531 -2.499 -18.367 1.00 77.88 101 ALA A N 1
ATOM 726 C CA . ALA A 1 101 ? 25.273 -2.516 -17.630 1.00 77.88 101 ALA A CA 1
ATOM 727 C C . ALA A 1 101 ? 25.535 -2.485 -16.112 1.00 77.88 101 ALA A C 1
ATOM 729 O O . ALA A 1 101 ? 26.303 -3.305 -15.605 1.00 77.88 101 ALA A O 1
ATOM 730 N N . GLY A 1 102 ? 24.874 -1.584 -15.381 1.00 72.38 102 GLY A N 1
ATOM 731 C CA . GLY A 1 102 ? 24.983 -1.489 -13.924 1.00 72.38 102 GLY A CA 1
ATOM 732 C C . GLY A 1 102 ? 24.340 -0.222 -13.361 1.00 72.38 102 GLY A C 1
ATOM 733 O O . GLY A 1 102 ? 23.836 0.606 -14.110 1.00 72.38 102 GLY A O 1
ATOM 734 N N . THR A 1 103 ? 24.342 -0.086 -12.034 1.00 70.25 103 THR A N 1
ATOM 735 C CA . THR A 1 103 ? 23.754 1.059 -11.307 1.00 70.25 103 THR A CA 1
ATOM 736 C C . THR A 1 103 ? 24.795 2.055 -10.784 1.00 70.25 103 THR A C 1
ATOM 738 O O . THR A 1 103 ? 24.443 3.043 -10.149 1.00 70.25 103 THR A O 1
ATOM 741 N N . SER A 1 104 ? 26.086 1.794 -11.002 1.00 75.06 104 SER A N 1
ATOM 742 C CA . SER A 1 104 ? 27.186 2.499 -10.328 1.00 75.06 104 SER A CA 1
ATOM 743 C C . SER A 1 104 ? 27.597 3.827 -10.969 1.00 75.06 104 SER A C 1
ATOM 745 O O . SER A 1 104 ? 28.509 4.474 -10.462 1.00 75.06 104 SER A O 1
ATOM 747 N N . ASP A 1 105 ? 26.984 4.223 -12.083 1.00 71.38 105 ASP A N 1
ATOM 748 C CA . ASP A 1 105 ? 27.451 5.343 -12.904 1.00 71.38 105 ASP A CA 1
ATOM 749 C C . ASP A 1 105 ? 26.621 6.631 -12.762 1.00 71.38 105 ASP A C 1
ATOM 751 O O . ASP A 1 105 ? 26.964 7.644 -13.369 1.00 71.38 105 ASP A O 1
ATOM 755 N N . SER A 1 106 ? 25.565 6.624 -11.938 1.00 75.94 106 SER A N 1
ATOM 756 C CA . SER A 1 106 ? 24.645 7.759 -11.749 1.00 75.94 106 SER A CA 1
ATOM 757 C C . SER A 1 106 ? 24.059 8.307 -13.061 1.00 75.94 106 SER A C 1
ATOM 759 O O . SER A 1 106 ? 23.684 9.478 -13.130 1.00 75.94 106 SER A O 1
ATOM 761 N N . MET A 1 107 ? 23.957 7.473 -14.102 1.00 80.94 107 MET A N 1
ATOM 762 C CA . MET A 1 107 ? 23.380 7.833 -15.399 1.00 80.94 107 MET A CA 1
ATOM 763 C C . MET A 1 107 ? 22.036 7.119 -15.607 1.00 80.94 107 MET A C 1
ATOM 765 O O . MET A 1 107 ? 21.963 6.143 -16.358 1.00 80.94 107 MET A O 1
ATOM 769 N N . PRO A 1 108 ? 20.947 7.577 -14.960 1.00 80.81 108 PRO A N 1
ATOM 770 C CA . PRO A 1 108 ? 19.652 6.922 -15.086 1.00 80.81 108 PRO A CA 1
ATOM 771 C C . PRO A 1 108 ? 19.109 7.000 -16.521 1.00 80.81 108 PRO A C 1
ATOM 773 O O . PRO A 1 108 ? 19.401 7.930 -17.277 1.00 80.81 108 PRO A O 1
ATOM 776 N N . PHE A 1 109 ? 18.264 6.033 -16.886 1.00 87.19 109 PHE A N 1
ATOM 777 C CA . PHE A 1 109 ? 17.328 6.224 -17.991 1.00 87.19 109 PHE A CA 1
ATOM 778 C C . PHE A 1 109 ? 16.276 7.243 -17.544 1.00 87.19 109 PHE A C 1
ATOM 780 O O . PHE A 1 109 ? 15.601 7.033 -16.539 1.00 87.19 109 PHE A O 1
ATOM 787 N N . ILE A 1 110 ? 16.176 8.358 -18.264 1.00 85.81 110 ILE A N 1
ATOM 788 C CA . ILE A 1 110 ? 15.291 9.470 -17.916 1.00 85.81 110 ILE A CA 1
ATOM 789 C C . ILE A 1 110 ? 14.183 9.555 -18.961 1.00 85.81 110 ILE A C 1
ATOM 791 O O . ILE A 1 110 ? 14.462 9.665 -20.155 1.00 85.81 110 ILE A O 1
ATOM 795 N N . VAL A 1 111 ? 12.937 9.560 -18.492 1.00 90.38 111 VAL A N 1
ATOM 796 C CA . VAL A 1 111 ? 11.759 9.929 -19.281 1.00 90.38 111 VAL A CA 1
ATOM 797 C C . VAL A 1 111 ? 11.269 11.264 -18.727 1.00 90.38 111 VAL A C 1
ATOM 799 O O . VAL A 1 111 ? 10.873 11.341 -17.570 1.00 90.38 111 VAL A O 1
ATOM 802 N N . ASN A 1 112 ? 11.361 12.326 -19.528 1.00 89.00 112 ASN A N 1
ATOM 803 C CA . ASN A 1 112 ? 10.975 13.687 -19.117 1.00 89.00 112 ASN A CA 1
ATOM 804 C C . ASN A 1 112 ? 9.473 13.976 -19.295 1.00 89.00 112 ASN A C 1
ATOM 806 O O . ASN A 1 112 ? 9.034 15.098 -19.065 1.00 89.00 112 ASN A O 1
ATOM 810 N N . ASP A 1 113 ? 8.713 12.978 -19.731 1.00 92.75 113 ASP A N 1
ATOM 811 C CA . ASP A 1 113 ? 7.270 13.029 -19.947 1.00 92.75 113 ASP A CA 1
ATOM 812 C C . ASP A 1 113 ? 6.648 11.736 -19.390 1.00 92.75 113 ASP A C 1
ATOM 814 O O . ASP A 1 113 ? 7.296 10.972 -18.665 1.00 92.75 113 ASP A O 1
ATOM 818 N N . ASN A 1 114 ? 5.396 11.465 -19.727 1.00 89.69 114 ASN A N 1
ATOM 819 C CA . ASN A 1 114 ? 4.680 10.289 -19.271 1.00 89.69 114 ASN A CA 1
ATOM 820 C C . ASN A 1 114 ? 5.226 8.997 -19.908 1.00 89.69 114 ASN A C 1
ATOM 822 O O . ASN A 1 114 ? 5.491 8.926 -21.108 1.00 89.69 114 ASN A O 1
ATOM 826 N N . MET A 1 115 ? 5.321 7.939 -19.098 1.00 92.00 115 MET A N 1
ATOM 827 C CA . MET A 1 115 ? 5.544 6.565 -19.554 1.00 92.00 115 MET A CA 1
ATOM 828 C C . MET A 1 115 ? 4.254 5.763 -19.364 1.00 92.00 115 MET A C 1
ATOM 830 O O . MET A 1 115 ? 3.809 5.571 -18.234 1.00 92.00 115 MET A O 1
ATOM 834 N N . GLU A 1 116 ? 3.670 5.269 -20.455 1.00 92.00 116 GLU A N 1
ATOM 835 C CA . GLU A 1 116 ? 2.547 4.329 -20.412 1.00 92.00 116 GLU A CA 1
ATOM 836 C C . GLU A 1 116 ? 3.053 2.903 -20.653 1.00 92.00 116 GLU A C 1
ATOM 838 O O . GLU A 1 116 ? 3.710 2.620 -21.656 1.00 92.00 116 GLU A O 1
ATOM 843 N N . VAL A 1 117 ? 2.751 1.993 -19.724 1.00 93.06 117 VAL A N 1
ATOM 844 C CA . VAL A 1 117 ? 3.118 0.577 -19.821 1.00 93.06 117 VAL A CA 1
ATOM 845 C C . VAL A 1 117 ? 1.843 -0.250 -19.847 1.00 93.06 117 VAL A C 1
ATOM 847 O O . VAL A 1 117 ? 1.125 -0.333 -18.858 1.00 93.06 117 VAL A O 1
ATOM 850 N N . THR A 1 118 ? 1.566 -0.883 -20.984 1.00 90.62 118 THR A N 1
ATOM 851 C CA . THR A 1 118 ? 0.391 -1.753 -21.178 1.00 90.62 118 THR A CA 1
ATOM 852 C C . THR A 1 118 ? 0.571 -3.156 -20.588 1.00 90.62 118 THR A C 1
ATOM 854 O O . THR A 1 118 ? -0.396 -3.902 -20.470 1.00 90.62 118 THR A O 1
ATOM 857 N N . GLY A 1 119 ? 1.803 -3.528 -20.228 1.00 89.69 119 GLY A N 1
ATOM 858 C CA . GLY A 1 119 ? 2.148 -4.807 -19.609 1.00 89.69 119 GLY A CA 1
ATOM 859 C C . GLY A 1 119 ? 2.666 -4.664 -18.178 1.00 89.69 119 GLY A C 1
ATOM 860 O O . GLY A 1 119 ? 2.373 -3.707 -17.467 1.00 89.69 119 GLY A O 1
ATOM 861 N N . THR A 1 120 ? 3.471 -5.629 -17.747 1.00 85.12 120 THR A N 1
ATOM 862 C CA . THR A 1 120 ? 4.111 -5.606 -16.428 1.00 85.12 120 THR A CA 1
ATOM 863 C C . THR A 1 120 ? 5.380 -4.761 -16.437 1.00 85.12 120 THR A C 1
ATOM 865 O O . THR A 1 120 ? 6.265 -4.986 -17.263 1.00 85.12 120 THR A O 1
ATOM 868 N N . LEU A 1 121 ? 5.513 -3.866 -15.458 1.00 88.75 121 LEU A N 1
ATOM 869 C CA . LEU A 1 121 ? 6.770 -3.207 -15.113 1.00 88.75 121 LEU A CA 1
ATOM 870 C C . LEU A 1 121 ? 7.284 -3.779 -13.786 1.00 88.75 121 LEU A C 1
ATOM 872 O O . LEU A 1 121 ? 6.663 -3.591 -12.743 1.00 88.75 121 LEU A O 1
ATOM 876 N N . THR A 1 122 ? 8.423 -4.470 -13.817 1.00 84.62 122 THR A N 1
ATOM 877 C CA . THR A 1 122 ? 9.122 -4.913 -12.603 1.00 84.62 122 THR A CA 1
ATOM 878 C C . THR A 1 122 ? 10.285 -3.975 -12.337 1.00 84.62 122 THR A C 1
ATOM 880 O O . THR A 1 122 ? 11.198 -3.869 -13.154 1.00 84.62 122 THR A O 1
ATOM 883 N N . VAL A 1 123 ? 10.273 -3.316 -11.182 1.00 82.88 123 VAL A N 1
ATOM 884 C CA . VAL A 1 123 ? 11.361 -2.440 -10.747 1.00 82.88 123 VAL A CA 1
ATOM 885 C C . VAL A 1 123 ? 11.988 -3.050 -9.497 1.00 82.88 123 VAL A C 1
ATOM 887 O O . VAL A 1 123 ? 11.369 -3.113 -8.437 1.00 82.88 123 VAL A O 1
ATOM 890 N N . SER A 1 124 ? 13.216 -3.548 -9.623 1.00 73.50 124 SER A N 1
ATOM 891 C CA . SER A 1 124 ? 13.991 -4.070 -8.496 1.00 73.50 124 SER A CA 1
ATOM 892 C C . SER A 1 124 ? 14.680 -2.924 -7.757 1.00 73.50 124 SER A C 1
ATOM 894 O O . SER A 1 124 ? 15.398 -2.149 -8.386 1.00 73.50 124 SER A O 1
ATOM 896 N N . GLY A 1 125 ? 14.510 -2.845 -6.435 1.00 67.12 125 GLY A N 1
ATOM 897 C CA . GLY A 1 125 ? 15.174 -1.832 -5.608 1.00 67.12 125 GLY A CA 1
ATOM 898 C C . GLY A 1 125 ? 14.359 -0.561 -5.365 1.00 67.12 125 GLY A C 1
ATOM 899 O O . GLY A 1 125 ? 14.949 0.509 -5.230 1.00 67.12 125 GLY A O 1
ATOM 900 N N . LEU A 1 126 ? 13.023 -0.658 -5.271 1.00 70.00 126 LEU A N 1
ATOM 901 C CA . LEU A 1 126 ? 12.206 0.383 -4.626 1.00 70.00 126 LEU A CA 1
ATOM 902 C C . LEU A 1 126 ? 12.524 0.435 -3.122 1.00 70.00 126 LEU A C 1
ATOM 904 O O . LEU A 1 126 ? 11.736 0.013 -2.283 1.00 70.00 126 LEU A O 1
ATOM 908 N N . SER A 1 127 ? 13.703 0.937 -2.782 1.00 58.62 127 SER A N 1
ATOM 909 C CA . SER A 1 127 ? 14.176 1.067 -1.410 1.00 58.62 127 SER A CA 1
ATOM 910 C C . SER A 1 127 ? 14.458 2.544 -1.161 1.00 58.62 127 SER A C 1
ATOM 912 O O . SER A 1 127 ? 15.543 3.038 -1.451 1.00 58.62 127 SER A O 1
ATOM 914 N N . GLY A 1 128 ? 13.458 3.287 -0.684 1.00 56.59 128 GLY A N 1
ATOM 915 C CA . GLY A 1 128 ? 13.617 4.705 -0.368 1.00 56.59 128 GLY A CA 1
ATOM 916 C C . GLY A 1 128 ? 12.305 5.389 0.003 1.00 56.59 128 GLY A C 1
ATOM 917 O O . GLY A 1 128 ? 11.312 5.263 -0.708 1.00 56.59 128 GLY A O 1
ATOM 918 N N . SER A 1 129 ? 12.337 6.167 1.090 1.00 53.81 129 SER A N 1
ATOM 919 C CA . SER A 1 129 ? 11.211 6.917 1.686 1.00 53.81 129 SER A CA 1
ATOM 920 C C . SER A 1 129 ? 10.490 7.886 0.717 1.00 53.81 129 SER A C 1
ATOM 922 O O . SER A 1 129 ? 9.389 8.345 0.999 1.00 53.81 129 SER A O 1
ATOM 924 N N . GLY A 1 130 ? 11.062 8.164 -0.461 1.00 56.19 130 GLY A N 1
ATOM 925 C CA . GLY A 1 130 ? 10.475 9.048 -1.477 1.00 56.19 130 GLY A CA 1
ATOM 926 C C . GLY A 1 130 ? 9.886 8.368 -2.718 1.00 56.19 130 GLY A C 1
ATOM 927 O O . GLY A 1 130 ? 9.305 9.073 -3.535 1.00 56.19 130 GLY A O 1
ATOM 928 N N . ILE A 1 131 ? 10.044 7.047 -2.904 1.00 67.25 131 ILE A N 1
ATOM 929 C CA . ILE A 1 131 ? 9.573 6.378 -4.138 1.00 67.25 131 ILE A CA 1
ATOM 930 C C . ILE A 1 131 ? 8.092 5.994 -4.039 1.00 67.25 131 ILE A C 1
ATOM 932 O O . ILE A 1 131 ? 7.341 6.143 -4.999 1.00 67.25 131 ILE A O 1
ATOM 936 N N . VAL A 1 132 ? 7.665 5.525 -2.867 1.00 74.88 132 VAL A N 1
ATOM 937 C CA . VAL A 1 132 ? 6.258 5.254 -2.552 1.00 74.88 132 VAL A CA 1
ATOM 938 C C . VAL A 1 132 ? 5.849 6.223 -1.447 1.00 74.88 132 VAL A C 1
ATOM 940 O O . VAL A 1 132 ? 5.808 5.870 -0.274 1.00 74.88 132 VAL A O 1
ATOM 943 N N . SER A 1 133 ? 5.636 7.488 -1.813 1.00 76.00 133 SER A N 1
ATOM 944 C CA . SER A 1 133 ? 5.096 8.494 -0.893 1.00 76.00 133 SER A CA 1
ATOM 945 C C . SER A 1 133 ? 3.567 8.503 -0.934 1.00 76.00 133 SER A C 1
ATOM 947 O O . SER A 1 133 ? 2.961 8.008 -1.886 1.00 76.00 133 SER A O 1
ATOM 949 N N . SER A 1 134 ? 2.922 9.125 0.055 1.00 72.19 134 SER A N 1
ATOM 950 C CA . SER A 1 134 ? 1.464 9.323 0.058 1.00 72.19 134 SER A CA 1
ATOM 951 C C . SER A 1 134 ? 0.956 10.020 -1.210 1.00 72.19 134 SER A C 1
ATOM 953 O O . SER A 1 134 ? -0.136 9.719 -1.676 1.00 72.19 134 SER A O 1
ATOM 955 N N . ASN A 1 135 ? 1.773 10.877 -1.829 1.00 77.88 135 ASN A N 1
ATOM 956 C CA . ASN A 1 135 ? 1.436 11.549 -3.085 1.00 77.88 135 ASN A CA 1
ATOM 957 C C . ASN A 1 135 ? 1.468 10.608 -4.304 1.00 77.88 135 ASN A C 1
ATOM 959 O O . ASN A 1 135 ? 0.903 10.937 -5.344 1.00 77.88 135 ASN A O 1
ATOM 963 N N . ASN A 1 136 ? 2.137 9.455 -4.201 1.00 79.50 136 ASN A N 1
ATOM 964 C CA . ASN A 1 136 ? 2.209 8.448 -5.265 1.00 79.50 136 ASN A CA 1
ATOM 965 C C . ASN A 1 136 ? 1.106 7.385 -5.154 1.00 79.50 136 ASN A C 1
ATOM 967 O O . ASN A 1 136 ? 0.941 6.578 -6.068 1.00 79.50 136 ASN A O 1
ATOM 971 N N . ILE A 1 137 ? 0.350 7.375 -4.054 1.00 86.00 137 ILE A N 1
ATOM 972 C CA . ILE A 1 137 ? -0.730 6.422 -3.808 1.00 86.00 137 ILE A CA 1
ATOM 973 C C . ILE A 1 137 ? -2.059 7.151 -4.019 1.00 86.00 137 ILE A C 1
ATOM 975 O O . ILE A 1 137 ? -2.474 7.966 -3.200 1.00 86.00 137 ILE A O 1
ATOM 979 N N . ALA A 1 138 ? -2.744 6.860 -5.127 1.00 85.69 138 ALA A N 1
ATOM 980 C CA . ALA A 1 138 ? -4.073 7.415 -5.370 1.00 85.69 138 ALA A CA 1
ATOM 981 C C . ALA A 1 138 ? -5.074 6.976 -4.284 1.00 85.69 138 ALA A C 1
ATOM 983 O O . ALA A 1 138 ? -4.931 5.914 -3.669 1.00 85.69 138 ALA A O 1
ATOM 984 N N . SER A 1 139 ? -6.132 7.762 -4.078 1.00 86.81 139 SER A N 1
ATOM 985 C CA . SER A 1 139 ? -7.226 7.370 -3.185 1.00 86.81 139 SER A CA 1
ATOM 986 C C . SER A 1 139 ? -7.778 6.001 -3.586 1.00 86.81 139 SER A C 1
ATOM 988 O O . SER A 1 139 ? -8.028 5.747 -4.764 1.00 86.81 139 SER A O 1
ATOM 990 N N . ASN A 1 140 ? -7.964 5.117 -2.603 1.00 86.88 140 ASN A N 1
ATOM 991 C CA . ASN A 1 140 ? -8.400 3.729 -2.800 1.00 86.88 140 ASN A CA 1
ATOM 992 C C . ASN A 1 140 ? -7.443 2.864 -3.646 1.00 86.88 140 ASN A C 1
ATOM 994 O O . ASN A 1 140 ? -7.836 1.803 -4.127 1.00 86.88 140 ASN A O 1
ATOM 998 N N . ALA A 1 141 ? -6.183 3.273 -3.842 1.00 90.81 141 ALA A N 1
ATOM 999 C CA . ALA A 1 141 ? -5.211 2.444 -4.555 1.00 90.81 141 ALA A CA 1
ATOM 1000 C C . ALA A 1 141 ? -4.853 1.173 -3.774 1.00 90.81 141 ALA A C 1
ATOM 1002 O O . ALA A 1 141 ? -4.609 0.138 -4.397 1.00 90.81 141 ALA A O 1
ATOM 1003 N N . ILE A 1 142 ? -4.866 1.231 -2.441 1.00 91.75 142 ILE A N 1
ATOM 1004 C CA . ILE A 1 142 ? -4.715 0.080 -1.549 1.00 91.75 142 ILE A CA 1
ATOM 1005 C C . ILE A 1 142 ? -6.090 -0.215 -0.944 1.00 91.75 142 ILE A C 1
ATOM 1007 O O . ILE A 1 142 ? -6.616 0.570 -0.162 1.00 91.75 142 ILE A O 1
ATOM 1011 N N . THR A 1 143 ? -6.698 -1.319 -1.370 1.00 93.25 143 THR A N 1
ATOM 1012 C CA . THR A 1 143 ? -7.999 -1.814 -0.887 1.00 93.25 143 THR A CA 1
ATOM 1013 C C . THR A 1 143 ? -7.790 -3.100 -0.102 1.00 93.25 143 THR A C 1
ATOM 1015 O O . THR A 1 143 ? -6.792 -3.777 -0.341 1.00 93.25 143 THR A O 1
ATOM 1018 N N . SER A 1 144 ? -8.762 -3.531 0.705 1.00 89.75 144 SER A N 1
ATOM 1019 C CA . SER A 1 144 ? -8.673 -4.796 1.453 1.00 89.75 144 SER A CA 1
ATOM 1020 C C . SER A 1 144 ? -8.317 -5.994 0.567 1.00 89.75 144 SER A C 1
ATOM 1022 O O . SER A 1 144 ? -7.437 -6.757 0.914 1.00 89.75 144 SER A O 1
ATOM 1024 N N . ALA A 1 145 ? -8.866 -6.098 -0.650 1.00 93.62 145 ALA A N 1
ATOM 1025 C CA . ALA A 1 145 ? -8.532 -7.189 -1.581 1.00 93.62 145 ALA A CA 1
ATOM 1026 C C . ALA A 1 145 ? -7.061 -7.221 -2.060 1.00 93.62 145 ALA A C 1
ATOM 1028 O O . ALA A 1 145 ? -6.627 -8.210 -2.644 1.00 93.62 145 ALA A O 1
ATOM 1029 N N . LYS A 1 146 ? -6.304 -6.131 -1.873 1.00 94.19 146 LYS A N 1
ATOM 1030 C CA . LYS A 1 146 ? -4.873 -6.033 -2.209 1.00 94.19 146 LYS A CA 1
ATOM 1031 C C . LYS A 1 146 ? -3.970 -6.295 -1.002 1.00 94.19 146 LYS A C 1
ATOM 1033 O O . LYS A 1 146 ? -2.758 -6.382 -1.174 1.00 94.19 146 LYS A O 1
ATOM 1038 N N . VAL A 1 147 ? -4.550 -6.395 0.191 1.00 94.50 147 VAL A N 1
ATOM 1039 C CA . VAL A 1 147 ? -3.859 -6.729 1.432 1.00 94.50 147 VAL A CA 1
ATOM 1040 C C . VAL A 1 147 ? -4.239 -8.164 1.759 1.00 94.50 147 VAL A C 1
ATOM 1042 O O . VAL A 1 147 ? -5.408 -8.458 1.975 1.00 94.50 147 VAL A O 1
ATOM 1045 N N . ALA A 1 148 ? -3.274 -9.080 1.732 1.00 94.00 148 ALA A N 1
ATOM 1046 C CA . ALA A 1 148 ? -3.563 -10.454 2.126 1.00 94.00 148 ALA A CA 1
ATOM 1047 C C . ALA A 1 148 ? -3.912 -10.512 3.622 1.00 94.00 148 ALA A C 1
ATOM 1049 O O . ALA A 1 148 ? -3.368 -9.744 4.420 1.00 94.00 148 ALA A O 1
ATOM 1050 N N . ASP A 1 149 ? -4.801 -11.426 4.003 1.00 87.31 149 ASP A N 1
ATOM 1051 C CA . ASP A 1 149 ? -5.177 -11.603 5.405 1.00 87.31 149 ASP A CA 1
ATOM 1052 C C . ASP A 1 149 ? -3.937 -11.948 6.243 1.00 87.31 149 ASP A C 1
ATOM 1054 O O . ASP A 1 149 ? -3.163 -12.845 5.901 1.00 87.31 149 ASP A O 1
ATOM 1058 N N . GLY A 1 150 ? -3.726 -11.192 7.325 1.00 89.69 150 GLY A N 1
ATOM 1059 C CA . GLY A 1 150 ? -2.543 -11.311 8.183 1.00 89.69 150 GLY A CA 1
ATOM 1060 C C . GLY A 1 150 ? -1.251 -10.714 7.608 1.00 89.69 150 GLY A C 1
ATOM 1061 O O . GLY A 1 150 ? -0.195 -10.909 8.199 1.00 89.69 150 GLY A O 1
ATOM 1062 N N . ALA A 1 151 ? -1.299 -9.994 6.479 1.00 94.75 151 ALA A N 1
ATOM 1063 C CA . ALA A 1 151 ? -0.106 -9.380 5.883 1.00 94.75 151 ALA A CA 1
ATOM 1064 C C . ALA A 1 151 ? 0.433 -8.169 6.657 1.00 94.75 151 ALA A C 1
ATOM 1066 O O . ALA A 1 151 ? 1.593 -7.821 6.467 1.00 94.75 151 ALA A O 1
ATOM 1067 N N . ILE A 1 152 ? -0.405 -7.518 7.468 1.00 93.50 152 ILE A N 1
ATOM 1068 C CA . ILE A 1 152 ? -0.009 -6.412 8.345 1.00 93.50 152 ILE A CA 1
ATOM 1069 C C . ILE A 1 152 ? 0.122 -6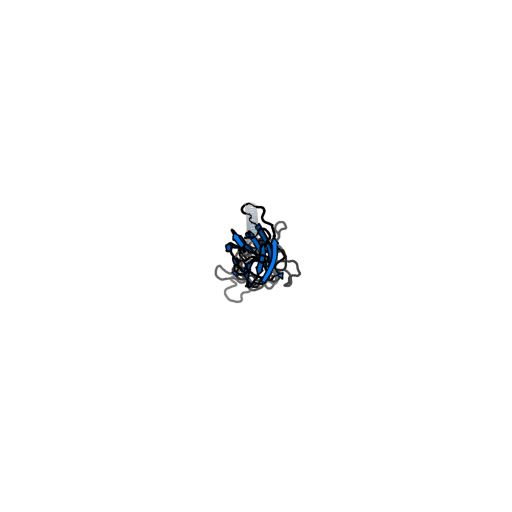.978 9.757 1.00 93.50 152 ILE A C 1
ATOM 1071 O O . ILE A 1 152 ? -0.886 -7.335 10.372 1.00 93.50 152 ILE A O 1
ATOM 1075 N N . ALA A 1 153 ? 1.355 -7.102 10.237 1.00 92.19 153 ALA A N 1
ATOM 1076 C CA . ALA A 1 153 ? 1.658 -7.533 11.593 1.00 92.19 153 ALA A CA 1
ATOM 1077 C C . ALA A 1 153 ? 1.599 -6.350 12.570 1.00 92.19 153 ALA A C 1
ATOM 1079 O O . ALA A 1 153 ? 1.619 -5.182 12.180 1.00 92.19 153 ALA A O 1
ATOM 1080 N N . THR A 1 154 ? 1.558 -6.648 13.867 1.00 85.12 154 THR A N 1
ATOM 1081 C CA . THR A 1 154 ? 1.610 -5.633 14.929 1.00 85.12 154 THR A CA 1
ATOM 1082 C C . THR A 1 154 ? 2.853 -4.755 14.834 1.00 85.12 154 THR A C 1
ATOM 1084 O O . THR A 1 154 ? 2.780 -3.553 15.046 1.00 85.12 154 THR A O 1
ATOM 1087 N N . GLU A 1 155 ? 3.983 -5.336 14.446 1.00 91.50 155 GLU A N 1
ATOM 1088 C CA . GLU A 1 155 ? 5.269 -4.663 14.292 1.00 91.50 155 GLU A CA 1
ATOM 1089 C C . GLU A 1 155 ? 5.305 -3.700 13.094 1.00 91.50 155 GLU A C 1
ATOM 1091 O O . GLU A 1 155 ? 6.154 -2.809 13.057 1.00 91.50 155 GLU A O 1
ATOM 1096 N N . ASP A 1 156 ? 4.386 -3.849 12.131 1.00 91.50 156 ASP A N 1
ATOM 1097 C CA . ASP A 1 156 ? 4.241 -2.932 10.993 1.00 91.50 156 ASP A CA 1
ATOM 1098 C C . ASP A 1 156 ? 3.465 -1.658 11.372 1.00 91.50 156 ASP A C 1
ATOM 1100 O O . ASP A 1 156 ? 3.515 -0.647 10.663 1.00 91.50 156 ASP A O 1
ATOM 1104 N N . LEU A 1 157 ? 2.737 -1.697 12.490 1.00 90.31 157 LEU A N 1
ATOM 1105 C CA . LEU A 1 157 ? 1.894 -0.619 12.983 1.00 90.31 157 LEU A CA 1
ATOM 1106 C C . LEU A 1 157 ? 2.588 0.081 14.150 1.00 90.31 157 LEU A C 1
ATOM 1108 O O . LEU A 1 157 ? 2.642 -0.421 15.266 1.00 90.31 157 LEU A O 1
ATOM 1112 N N . ALA A 1 158 ? 3.088 1.291 13.906 1.00 88.44 158 ALA A N 1
ATOM 1113 C CA . ALA A 1 158 ? 3.548 2.145 14.995 1.00 88.44 158 ALA A CA 1
ATOM 1114 C C . ALA A 1 158 ? 2.389 2.503 15.945 1.00 88.44 158 ALA A C 1
ATOM 1116 O O . ALA A 1 158 ? 1.223 2.536 15.531 1.00 88.44 158 ALA A O 1
ATOM 1117 N N . ASP A 1 159 ? 2.707 2.845 17.194 1.00 80.81 159 ASP A N 1
ATOM 1118 C CA . ASP A 1 159 ? 1.717 3.309 18.170 1.00 80.81 159 ASP A CA 1
ATOM 1119 C C . ASP A 1 159 ? 0.869 4.455 17.593 1.00 80.81 159 ASP A C 1
ATOM 1121 O O . ASP A 1 159 ? 1.394 5.411 17.014 1.00 80.81 159 ASP A O 1
ATOM 1125 N N . ASN A 1 160 ? -0.453 4.375 17.767 1.00 80.12 160 ASN A N 1
ATOM 1126 C CA . ASN A 1 160 ? -1.433 5.329 17.225 1.00 80.12 160 ASN A CA 1
ATOM 1127 C C . ASN A 1 160 ? -1.462 5.440 15.684 1.00 80.12 160 ASN A C 1
ATOM 1129 O O . ASN A 1 160 ? -2.022 6.398 15.152 1.00 80.12 160 ASN A O 1
ATOM 1133 N N . SER A 1 161 ? -0.884 4.487 14.943 1.00 85.44 161 SER A N 1
ATOM 1134 C CA . SER A 1 161 ? -0.950 4.462 13.469 1.00 85.44 161 SER A CA 1
ATOM 1135 C C . SER A 1 161 ? -2.376 4.294 12.936 1.00 85.44 161 SER A C 1
ATOM 1137 O O . SER A 1 161 ? -2.705 4.811 11.867 1.00 85.44 161 SER A O 1
ATOM 1139 N N . VAL A 1 162 ? -3.240 3.630 13.704 1.00 84.62 162 VAL A N 1
ATOM 1140 C CA . VAL A 1 162 ? -4.677 3.546 13.451 1.00 84.62 162 VAL A CA 1
ATOM 1141 C C . VAL A 1 162 ? -5.378 4.534 14.381 1.00 84.62 162 VAL A C 1
ATOM 1143 O O . VAL A 1 162 ? -5.643 4.242 15.540 1.00 84.62 162 VAL A O 1
ATOM 1146 N N . THR A 1 163 ? -5.658 5.734 13.877 1.00 73.81 163 THR A N 1
ATOM 1147 C CA . THR A 1 163 ? -6.282 6.821 14.658 1.00 73.81 163 THR A CA 1
ATOM 1148 C C . THR A 1 163 ? -7.808 6.726 14.741 1.00 73.81 163 THR A C 1
ATOM 1150 O O . THR A 1 163 ? -8.435 7.501 15.456 1.00 73.81 163 THR A O 1
ATOM 1153 N N . GLN A 1 164 ? -8.401 5.780 14.010 1.00 65.31 164 GLN A N 1
ATOM 1154 C CA . GLN A 1 164 ? -9.817 5.412 14.049 1.00 65.31 164 GLN A CA 1
ATOM 1155 C C . GLN A 1 164 ? -9.916 3.882 13.946 1.00 65.31 164 GLN A C 1
ATOM 1157 O O . GLN A 1 164 ? -10.228 3.345 12.884 1.00 65.31 164 GLN A O 1
ATOM 1162 N N . ALA A 1 165 ? -9.546 3.167 15.011 1.00 59.56 165 ALA A N 1
ATOM 1163 C CA . ALA A 1 165 ? -9.880 1.748 15.138 1.00 59.56 165 ALA A CA 1
ATOM 1164 C C . ALA A 1 165 ? -11.297 1.615 15.720 1.00 59.56 165 ALA A C 1
ATOM 1166 O O . ALA A 1 165 ? -11.751 2.488 16.449 1.00 59.56 165 ALA A O 1
ATOM 1167 N N . VAL A 1 166 ? -11.991 0.545 15.332 1.00 56.75 166 VAL A N 1
ATOM 1168 C CA . VAL A 1 166 ? -13.433 0.288 15.486 1.00 56.75 166 VAL A CA 1
ATOM 1169 C C . VAL A 1 166 ? -13.949 0.546 16.911 1.00 56.75 166 VAL A C 1
ATOM 1171 O O . VAL A 1 166 ? -13.707 -0.242 17.821 1.00 56.75 166 VAL A O 1
ATOM 1174 N N . GLU A 1 167 ? -14.708 1.628 17.066 1.00 56.84 167 GLU A N 1
ATOM 1175 C CA . GLU A 1 167 ? -15.536 1.919 18.238 1.00 56.84 167 GLU A CA 1
ATOM 1176 C C . GLU A 1 167 ? -16.773 1.010 18.207 1.00 56.84 167 GLU A C 1
ATOM 1178 O O . GLU A 1 167 ? -17.803 1.381 17.653 1.00 56.84 167 GLU A O 1
ATOM 1183 N N . ASP A 1 168 ? -16.676 -0.183 18.784 1.00 59.47 168 ASP A N 1
ATOM 1184 C CA . ASP A 1 168 ? -17.854 -0.865 19.327 1.00 59.47 168 ASP A CA 1
ATOM 1185 C C . ASP A 1 168 ? -17.608 -1.053 20.826 1.00 59.47 168 ASP A C 1
ATOM 1187 O O . ASP A 1 168 ? -17.187 -2.113 21.292 1.00 59.47 168 ASP A O 1
ATOM 1191 N N . SER A 1 169 ? -17.816 0.017 21.598 1.00 65.06 169 SER A N 1
ATOM 1192 C CA . SER A 1 169 ? -18.046 -0.117 23.034 1.00 65.06 169 SER A CA 1
ATOM 1193 C C . SER A 1 169 ? -19.423 -0.746 23.229 1.00 65.06 169 SER A C 1
ATOM 1195 O O . SER A 1 169 ? -20.452 -0.084 23.077 1.00 65.06 169 SER A O 1
ATOM 1197 N N . SER A 1 170 ? -19.454 -2.037 23.553 1.00 68.81 170 SER A N 1
ATOM 1198 C CA . SER A 1 170 ? -20.695 -2.712 23.924 1.00 68.81 170 SER A CA 1
ATOM 1199 C C . SER A 1 170 ? -21.173 -2.167 25.270 1.00 68.81 170 SER A C 1
ATOM 1201 O O . SER A 1 170 ? -20.480 -2.301 26.280 1.00 68.81 170 SER A O 1
ATOM 1203 N N . THR A 1 171 ? -22.335 -1.510 25.274 1.00 77.25 171 THR A N 1
ATOM 1204 C CA . THR A 1 171 ? -22.998 -1.016 26.490 1.00 77.25 171 THR A CA 1
ATOM 1205 C C . THR A 1 171 ? -24.261 -1.834 26.715 1.00 77.25 171 THR A C 1
ATOM 1207 O O . THR A 1 171 ? -25.146 -1.841 25.857 1.00 77.25 171 THR A O 1
ATOM 1210 N N . THR A 1 172 ? -24.361 -2.506 27.862 1.00 81.81 172 THR A N 1
ATOM 1211 C CA . THR A 1 172 ? -25.556 -3.270 28.243 1.00 81.81 172 THR A CA 1
ATOM 1212 C C . THR A 1 172 ? -26.082 -2.766 29.580 1.00 81.81 172 THR A C 1
ATOM 1214 O O . THR A 1 172 ? -25.365 -2.768 30.578 1.00 81.81 172 THR A O 1
ATOM 1217 N N . SER A 1 173 ? -27.355 -2.359 29.599 1.00 83.44 173 SER A N 1
ATOM 1218 C CA . SER A 1 173 ? -28.011 -1.782 30.774 1.00 83.44 173 SER A CA 1
ATOM 1219 C C . SER A 1 173 ? -29.293 -2.536 31.120 1.00 83.44 173 SER A C 1
ATOM 1221 O O . SER A 1 173 ? -30.096 -2.861 30.240 1.00 83.44 173 SER A O 1
ATOM 1223 N N . GLN A 1 174 ? -29.512 -2.792 32.410 1.00 83.50 174 GLN A N 1
ATOM 1224 C CA . GLN A 1 174 ? -30.718 -3.429 32.929 1.00 83.50 174 GLN A CA 1
ATOM 1225 C C . GLN A 1 174 ? -31.295 -2.643 34.113 1.00 83.50 174 GLN A C 1
ATOM 1227 O O . GLN A 1 174 ? -30.601 -2.348 35.086 1.00 83.50 174 GLN A O 1
ATOM 1232 N N . THR A 1 175 ? -32.604 -2.372 34.062 1.00 80.12 175 THR A N 1
ATOM 1233 C CA . THR A 1 175 ? -33.353 -1.713 35.143 1.00 80.12 175 THR A CA 1
ATOM 1234 C C . THR A 1 175 ? -34.336 -2.685 35.781 1.00 80.12 175 THR A C 1
ATOM 1236 O O . THR A 1 175 ? -35.144 -3.291 35.077 1.00 80.12 175 THR A O 1
ATOM 1239 N N . THR A 1 176 ? -34.327 -2.817 37.110 1.00 71.69 176 THR A N 1
ATOM 1240 C CA . THR A 1 176 ? -35.255 -3.716 37.820 1.00 71.69 176 THR A CA 1
ATOM 1241 C C . THR A 1 176 ? -35.748 -3.162 39.162 1.00 71.69 176 THR A C 1
ATOM 1243 O O . THR A 1 176 ? -35.159 -2.261 39.763 1.00 71.69 176 THR A O 1
ATOM 1246 N N . THR A 1 177 ? -36.864 -3.718 39.644 1.00 72.38 177 THR A N 1
ATOM 1247 C CA . THR A 1 177 ? -37.360 -3.572 41.024 1.00 72.38 177 THR A CA 1
ATOM 1248 C C . THR A 1 177 ? -37.323 -4.946 41.677 1.00 72.38 177 THR A C 1
ATOM 1250 O O . THR A 1 177 ? -37.749 -5.919 41.051 1.00 72.38 177 THR A O 1
ATOM 1253 N N . LYS A 1 178 ? -36.786 -5.053 42.894 1.00 73.06 178 LYS A N 1
ATOM 1254 C CA . LYS A 1 178 ? -36.504 -6.341 43.535 1.00 73.06 178 LYS A CA 1
ATOM 1255 C C . LYS A 1 178 ? -36.813 -6.301 45.036 1.00 73.06 178 LYS A C 1
ATOM 1257 O O . LYS A 1 178 ? -36.688 -5.268 45.682 1.00 73.06 178 LYS A O 1
ATOM 1262 N N . SER A 1 179 ? -37.201 -7.434 45.611 1.00 63.75 179 SER A N 1
ATOM 1263 C CA . SER A 1 179 ? -37.484 -7.572 47.047 1.00 63.75 179 SER A CA 1
ATOM 1264 C C . SER A 1 179 ? -37.005 -8.937 47.533 1.00 63.75 179 SER A C 1
ATOM 1266 O O . SER A 1 179 ? -37.378 -9.940 46.924 1.00 63.75 179 SER A O 1
ATOM 1268 N N . GLY A 1 180 ? -36.212 -8.993 48.605 1.00 59.84 180 GLY A N 1
ATOM 1269 C CA . GLY A 1 180 ? -35.636 -10.244 49.108 1.00 59.84 180 GLY A CA 1
ATOM 1270 C C . GLY A 1 180 ? -34.536 -10.026 50.150 1.00 59.84 180 GLY A C 1
ATOM 1271 O O . GLY A 1 180 ? -33.959 -8.940 50.218 1.00 59.84 180 GLY A O 1
ATOM 1272 N N . GLY A 1 181 ? -34.277 -11.056 50.962 1.00 52.91 181 GLY A N 1
ATOM 1273 C CA . GLY A 1 181 ? -33.334 -11.032 52.090 1.00 52.91 181 GLY A CA 1
ATOM 1274 C C . GLY A 1 181 ? -31.995 -11.748 51.864 1.00 52.91 181 GLY A C 1
ATOM 1275 O O . GLY A 1 181 ? -31.189 -11.761 52.784 1.00 52.91 181 GLY A O 1
ATOM 1276 N N . ASP A 1 182 ? -31.747 -12.329 50.685 1.00 56.03 182 ASP A N 1
ATOM 1277 C CA . ASP A 1 182 ? -30.476 -12.990 50.342 1.00 56.03 182 ASP A CA 1
ATOM 1278 C C . ASP A 1 182 ? -30.009 -12.577 48.935 1.00 56.03 182 ASP A C 1
ATOM 1280 O O . ASP A 1 182 ? -30.809 -12.070 48.141 1.00 56.03 182 ASP A O 1
ATOM 1284 N N . PHE A 1 183 ? -28.738 -12.832 48.613 1.00 60.16 183 PHE A N 1
ATOM 1285 C CA . PHE A 1 183 ? -28.078 -12.490 47.344 1.00 60.16 183 PHE A CA 1
ATOM 1286 C C . PHE A 1 183 ? -28.695 -13.172 46.094 1.00 60.16 183 PHE A C 1
ATOM 1288 O O . PHE A 1 183 ? -28.226 -12.946 44.983 1.00 60.16 183 PHE A O 1
ATOM 1295 N N . ASP A 1 184 ? -29.768 -13.951 46.252 1.00 52.84 184 ASP A N 1
ATOM 1296 C CA . ASP A 1 184 ? -30.359 -14.848 45.248 1.00 52.84 184 ASP A CA 1
ATOM 1297 C C . ASP A 1 184 ? -31.270 -14.176 44.200 1.00 52.84 184 ASP A C 1
ATOM 1299 O O . ASP A 1 184 ? -31.645 -14.809 43.214 1.00 52.84 184 ASP A O 1
ATOM 1303 N N . THR A 1 185 ? -31.669 -12.909 44.366 1.00 57.12 185 THR A N 1
ATOM 1304 C CA . THR A 1 185 ? -32.559 -12.224 43.400 1.00 57.12 185 THR A CA 1
ATOM 1305 C C . THR A 1 185 ? -31.847 -11.147 42.585 1.00 57.12 185 THR A C 1
ATOM 1307 O O . THR A 1 185 ? -32.244 -9.989 42.623 1.00 57.12 185 THR A O 1
ATOM 1310 N N . ALA A 1 186 ? -30.817 -11.489 41.816 1.00 62.88 186 ALA A N 1
ATOM 1311 C CA . ALA A 1 186 ? -30.011 -10.491 41.114 1.00 62.88 186 ALA A CA 1
ATOM 1312 C C . ALA A 1 186 ? -30.689 -9.843 39.888 1.00 62.88 186 ALA A C 1
ATOM 1314 O O . ALA A 1 186 ? -31.598 -10.400 39.264 1.00 62.88 186 ALA A O 1
ATOM 1315 N N . ALA A 1 187 ? -30.270 -8.618 39.565 1.00 73.38 187 ALA A N 1
ATOM 1316 C CA . ALA A 1 187 ? -30.337 -8.089 38.201 1.00 73.38 187 ALA A CA 1
ATOM 1317 C C . ALA A 1 187 ? -29.088 -8.590 37.469 1.00 73.38 187 ALA A C 1
ATOM 1319 O O . ALA A 1 187 ? -27.995 -8.428 38.009 1.00 73.38 187 ALA A O 1
ATOM 1320 N N . GLU A 1 188 ? -29.260 -9.217 36.308 1.00 82.31 188 GLU A N 1
ATOM 1321 C CA . GLU A 1 188 ? -28.194 -9.910 35.578 1.00 82.31 188 GLU A CA 1
ATOM 1322 C C . GLU A 1 188 ? -27.996 -9.263 34.211 1.00 82.31 188 GLU A C 1
ATOM 1324 O O . GLU A 1 188 ? -28.951 -9.093 33.449 1.00 82.31 188 GLU A O 1
ATOM 1329 N N . VAL A 1 189 ? -26.759 -8.897 33.905 1.00 86.62 189 VAL A N 1
ATOM 1330 C CA . VAL A 1 189 ? -26.332 -8.375 32.611 1.00 86.62 189 VAL A CA 1
ATOM 1331 C C . VAL A 1 189 ? -25.318 -9.359 32.035 1.00 86.62 189 VAL A C 1
ATOM 1333 O O . VAL A 1 189 ? -24.245 -9.546 32.604 1.00 86.62 189 VAL A O 1
ATOM 1336 N N . GLU A 1 190 ? -25.673 -9.996 30.921 1.00 88.75 190 GLU A N 1
ATOM 1337 C CA . GLU A 1 190 ? -24.751 -10.823 30.139 1.00 88.75 190 GLU A CA 1
ATOM 1338 C C . GLU A 1 190 ? -23.969 -9.929 29.175 1.00 88.75 190 GLU A C 1
ATOM 1340 O O . GLU A 1 190 ? -24.560 -9.139 28.432 1.00 88.75 190 GLU A O 1
ATOM 1345 N N . ILE A 1 191 ? -22.641 -10.041 29.191 1.00 87.00 191 ILE A N 1
ATOM 1346 C CA . ILE A 1 191 ? -21.749 -9.324 28.275 1.00 87.00 191 ILE A CA 1
ATOM 1347 C C . ILE A 1 191 ? -20.695 -10.296 27.761 1.00 87.00 191 ILE A C 1
ATOM 1349 O O . ILE A 1 191 ? -20.001 -10.945 28.538 1.00 87.00 191 ILE A O 1
ATOM 1353 N N . THR A 1 192 ? -20.539 -10.344 26.441 1.00 87.38 192 THR A N 1
ATOM 1354 C CA . THR A 1 192 ? -19.389 -10.971 25.787 1.00 87.38 192 THR A CA 1
ATOM 1355 C C . THR A 1 192 ? -18.261 -9.946 25.697 1.00 87.38 192 THR A C 1
ATOM 1357 O O . THR A 1 192 ? -18.444 -8.896 25.077 1.00 87.38 192 THR A O 1
ATOM 1360 N N . THR A 1 193 ? -17.102 -10.243 26.280 1.00 84.94 193 THR A N 1
ATOM 1361 C CA . THR A 1 193 ? -15.902 -9.396 26.215 1.00 84.94 193 THR A CA 1
ATOM 1362 C C . THR A 1 193 ? -14.765 -10.067 25.448 1.00 84.94 193 THR A C 1
ATOM 1364 O O . THR A 1 193 ? -14.677 -11.293 25.353 1.00 84.94 193 THR A O 1
ATOM 1367 N N . GLY A 1 194 ? -13.857 -9.258 24.899 1.00 80.69 194 GLY A N 1
ATOM 1368 C CA . GLY A 1 194 ? -12.487 -9.682 24.597 1.00 80.69 194 GLY A CA 1
ATOM 1369 C C . GLY A 1 194 ? -11.601 -9.681 25.851 1.00 80.69 194 GLY A C 1
ATOM 1370 O O . GLY A 1 194 ? -12.106 -9.635 26.971 1.00 80.69 194 GLY A O 1
ATOM 1371 N N . ASP A 1 195 ? -10.275 -9.712 25.673 1.00 77.19 195 ASP A N 1
ATOM 1372 C CA . ASP A 1 195 ? -9.322 -9.452 26.766 1.00 77.19 195 ASP A CA 1
ATOM 1373 C C . ASP A 1 195 ? -9.392 -7.966 27.151 1.00 77.19 195 ASP A C 1
ATOM 1375 O O . ASP A 1 195 ? -8.636 -7.128 26.657 1.00 77.19 195 ASP A O 1
ATOM 1379 N N . SER A 1 196 ? -10.339 -7.638 28.024 1.00 82.06 196 SER A N 1
ATOM 1380 C CA . SER A 1 196 ? -10.806 -6.273 28.257 1.00 82.06 196 SER A CA 1
ATOM 1381 C C . SER A 1 196 ? -10.961 -5.989 29.750 1.00 82.06 196 SER A C 1
ATOM 1383 O O . SER A 1 196 ? -10.878 -6.871 30.605 1.00 82.06 196 SER A O 1
ATOM 1385 N N . ASN A 1 197 ? -11.174 -4.723 30.080 1.00 86.94 197 ASN A N 1
ATOM 1386 C CA . ASN A 1 197 ? -11.717 -4.332 31.371 1.00 86.94 197 ASN A CA 1
ATOM 1387 C C . ASN A 1 197 ? -13.220 -4.090 31.222 1.00 86.94 197 ASN A C 1
ATOM 1389 O O . ASN A 1 197 ? -13.690 -3.697 30.159 1.00 86.94 197 ASN A O 1
ATOM 1393 N N . LEU A 1 198 ? -13.979 -4.267 32.292 1.00 88.38 198 LEU A N 1
ATOM 1394 C CA . LEU A 1 198 ? -15.389 -3.915 32.345 1.00 88.38 198 LEU A CA 1
ATOM 1395 C C . LEU A 1 198 ? -15.579 -2.791 33.354 1.00 88.38 198 LEU A C 1
ATOM 1397 O O . LEU A 1 198 ? -15.165 -2.920 34.505 1.00 88.38 198 LEU A O 1
ATOM 1401 N N . PHE A 1 199 ? -16.197 -1.689 32.939 1.00 88.38 199 PHE A N 1
ATOM 1402 C CA . PHE A 1 199 ? -16.630 -0.648 33.864 1.00 88.38 199 PHE A CA 1
ATOM 1403 C C . PHE A 1 199 ? -18.119 -0.817 34.132 1.00 88.38 199 PHE A C 1
ATOM 1405 O O . PHE A 1 199 ? -18.937 -0.653 33.231 1.00 88.38 199 PHE A O 1
ATOM 1412 N N . CYS A 1 200 ? -18.462 -1.149 35.372 1.00 87.69 200 CYS A N 1
ATOM 1413 C CA . CYS A 1 200 ? -19.837 -1.354 35.797 1.00 87.69 200 CYS A CA 1
ATOM 1414 C C . CYS A 1 200 ? -20.245 -0.310 36.824 1.00 87.69 200 CYS A C 1
ATOM 1416 O O . CYS A 1 200 ? -19.506 -0.006 37.765 1.00 87.69 200 CYS A O 1
ATOM 1418 N N . THR A 1 201 ? -21.458 0.200 36.673 1.00 85.25 201 THR A N 1
ATOM 1419 C CA . THR A 1 201 ? -22.085 1.110 37.619 1.00 85.25 201 THR A CA 1
ATOM 1420 C C . THR A 1 201 ? -23.415 0.551 38.078 1.00 85.25 201 THR A C 1
ATOM 1422 O O . THR A 1 201 ? -24.167 -0.066 37.322 1.00 85.25 201 THR A O 1
ATOM 1425 N N . PHE A 1 202 ? -23.703 0.793 39.346 1.00 81.44 202 PHE A N 1
ATOM 1426 C CA . PHE A 1 202 ? -24.993 0.529 39.936 1.00 81.44 202 PHE A CA 1
ATOM 1427 C C . PHE A 1 202 ? -25.514 1.796 40.597 1.00 81.44 202 PHE A C 1
ATOM 1429 O O . PHE A 1 202 ? -24.769 2.514 41.274 1.00 81.44 202 PHE A O 1
ATOM 1436 N N . SER A 1 203 ? -26.810 2.032 40.428 1.00 81.06 203 SER A N 1
ATOM 1437 C CA . SER A 1 203 ? -27.532 3.059 41.165 1.00 81.06 203 SER A CA 1
ATOM 1438 C C . SER A 1 203 ? -28.920 2.574 41.541 1.00 81.06 203 SER A C 1
ATOM 1440 O O . SER A 1 203 ? -29.537 1.839 40.773 1.00 81.06 203 SER A O 1
ATOM 1442 N N . GLY A 1 204 ? -29.407 2.976 42.710 1.00 81.12 204 GLY A N 1
ATOM 1443 C CA . GLY A 1 204 ? -30.738 2.628 43.187 1.00 81.12 204 GLY A CA 1
ATOM 1444 C C . GLY A 1 204 ? -30.987 3.070 44.623 1.00 81.12 204 GLY A C 1
ATOM 1445 O O . GLY A 1 204 ? -30.195 3.807 45.223 1.00 81.12 204 GLY A O 1
ATOM 1446 N N . TYR A 1 205 ? -32.105 2.625 45.190 1.00 79.50 205 TYR A N 1
ATOM 1447 C CA . TYR A 1 205 ? -32.400 2.858 46.597 1.00 79.50 205 TYR A CA 1
ATOM 1448 C C . TYR A 1 205 ? -33.104 1.670 47.250 1.00 79.50 205 TYR A C 1
ATOM 1450 O O . TYR A 1 205 ? -33.831 0.919 46.600 1.00 79.50 205 TYR A O 1
ATOM 1458 N N . GLY A 1 206 ? -32.892 1.501 48.553 1.00 79.06 206 GLY A N 1
ATOM 1459 C CA . GLY A 1 206 ? -33.465 0.411 49.336 1.00 79.06 206 GLY A CA 1
ATOM 1460 C C . GLY A 1 206 ? -34.203 0.878 50.585 1.00 79.06 206 GLY A C 1
ATOM 1461 O O . GLY A 1 206 ? -34.018 2.000 51.048 1.00 79.06 206 GLY A O 1
ATOM 1462 N N . THR A 1 207 ? -35.033 0.003 51.141 1.00 76.31 207 THR A N 1
ATOM 1463 C CA . THR A 1 207 ? -35.718 0.184 52.429 1.00 76.31 207 THR A CA 1
ATOM 1464 C C . THR A 1 207 ? -35.520 -1.060 53.286 1.00 76.31 207 THR A C 1
ATOM 1466 O O . THR A 1 207 ? -35.646 -2.172 52.765 1.00 76.31 207 THR A O 1
ATOM 1469 N N . THR A 1 208 ? -35.279 -0.887 54.583 1.00 74.50 208 THR A N 1
ATOM 1470 C CA . THR A 1 208 ? -35.294 -1.963 55.586 1.00 74.50 208 THR A CA 1
ATOM 1471 C C . THR A 1 208 ? -36.576 -1.876 56.413 1.00 74.50 208 THR A C 1
ATOM 1473 O O . THR A 1 208 ? -37.156 -0.798 56.561 1.00 74.50 208 THR A O 1
ATOM 1476 N N . GLY A 1 209 ? -37.060 -3.004 56.935 1.00 70.81 209 GLY A N 1
ATOM 1477 C CA . GLY A 1 209 ? -38.183 -3.001 57.876 1.00 70.81 209 GLY A CA 1
ATOM 1478 C C . GLY A 1 209 ? -37.777 -2.546 59.283 1.00 70.81 209 GLY A C 1
ATOM 1479 O O . GLY A 1 209 ? -38.637 -2.077 60.031 1.00 70.81 209 GLY A O 1
ATOM 1480 N N . ASN A 1 210 ? -36.486 -2.612 59.632 1.00 70.44 210 ASN A N 1
ATOM 1481 C CA . ASN A 1 210 ? -35.930 -2.063 60.867 1.00 70.44 210 ASN A CA 1
ATOM 1482 C C . ASN A 1 210 ? -34.951 -0.902 60.594 1.00 70.44 210 ASN A C 1
ATOM 1484 O O . ASN A 1 210 ? -33.993 -1.072 59.830 1.00 70.44 210 ASN A O 1
ATOM 1488 N N . PRO A 1 211 ? -35.125 0.250 61.266 1.00 69.81 211 PRO A N 1
ATOM 1489 C CA . PRO A 1 211 ? -34.225 1.388 61.152 1.00 69.81 211 PRO A CA 1
ATOM 1490 C C . PRO A 1 211 ? -32.787 1.156 61.608 1.00 69.81 211 PRO A C 1
ATOM 1492 O O . PRO A 1 211 ? -31.933 1.929 61.195 1.00 69.81 211 PRO A O 1
ATOM 1495 N N . ASP A 1 212 ? -32.506 0.144 62.428 1.00 70.38 212 ASP A N 1
ATOM 1496 C CA . ASP A 1 212 ? -31.168 -0.105 62.985 1.00 70.38 212 ASP A CA 1
ATOM 1497 C C . ASP A 1 212 ? -30.293 -1.032 62.122 1.00 70.38 212 ASP A C 1
ATOM 1499 O O . ASP A 1 212 ? -29.133 -1.275 62.457 1.00 70.38 212 ASP A O 1
ATOM 1503 N N . HIS A 1 213 ? -30.829 -1.545 61.014 1.00 71.81 213 HIS A N 1
ATOM 1504 C CA . HIS A 1 213 ? -30.150 -2.495 60.133 1.00 71.81 213 HIS A CA 1
ATOM 1505 C C . HIS A 1 213 ? -29.531 -1.830 58.903 1.00 71.81 213 HIS A C 1
ATOM 1507 O O . HIS A 1 213 ? -29.894 -0.724 58.497 1.00 71.81 213 HIS A O 1
ATOM 1513 N N . SER A 1 214 ? -28.571 -2.523 58.296 1.00 73.94 214 SER A N 1
ATOM 1514 C CA . SER A 1 214 ? -27.842 -2.060 57.120 1.00 73.94 214 SER A CA 1
ATOM 1515 C C . SER A 1 214 ? -28.138 -2.904 55.885 1.00 73.94 214 SER A C 1
ATOM 1517 O O . SER A 1 214 ? -28.380 -4.107 55.966 1.00 73.94 214 SER A O 1
ATOM 1519 N N . ILE A 1 215 ? -28.089 -2.266 54.712 1.00 75.56 215 ILE A N 1
ATOM 1520 C CA . ILE A 1 215 ? -28.1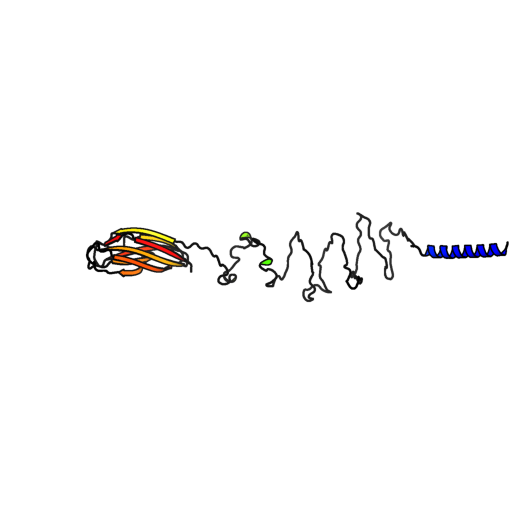02 -2.964 53.425 1.00 75.56 215 ILE A CA 1
ATOM 1521 C C . ILE A 1 215 ? -26.664 -3.004 52.911 1.00 75.56 215 ILE A C 1
ATOM 1523 O O . ILE A 1 215 ? -26.011 -1.970 52.745 1.00 75.56 215 ILE A O 1
ATOM 1527 N N . THR A 1 216 ? -26.167 -4.208 52.651 1.00 77.44 216 THR A N 1
ATOM 1528 C CA . THR A 1 216 ? -24.905 -4.417 51.941 1.00 77.44 216 THR A CA 1
ATOM 1529 C C . THR A 1 216 ? -25.214 -4.784 50.503 1.00 77.44 216 THR A C 1
ATOM 1531 O O . THR A 1 216 ? -26.005 -5.693 50.264 1.00 77.44 216 THR A O 1
ATOM 1534 N N . VAL A 1 217 ? -24.573 -4.103 49.556 1.00 78.44 217 VAL A N 1
ATOM 1535 C CA . VAL A 1 217 ? -24.684 -4.403 48.126 1.00 78.44 217 VAL A CA 1
ATOM 1536 C C . VAL A 1 217 ? -23.322 -4.841 47.614 1.00 78.44 217 VAL A C 1
ATOM 1538 O O . VAL A 1 217 ? -22.287 -4.309 48.023 1.00 78.44 217 VAL A O 1
ATOM 1541 N N . ALA A 1 218 ? -23.328 -5.822 46.725 1.00 80.12 218 ALA A N 1
ATOM 1542 C CA . ALA A 1 218 ? -22.145 -6.292 46.048 1.00 80.12 218 ALA A CA 1
ATOM 1543 C C . ALA A 1 218 ? -22.387 -6.427 44.548 1.00 80.12 218 ALA A C 1
ATOM 1545 O O . ALA A 1 218 ? -23.486 -6.779 44.112 1.00 80.12 218 ALA A O 1
ATOM 1546 N N . LEU A 1 219 ? -21.338 -6.170 43.774 1.00 82.56 219 LEU A N 1
ATOM 1547 C CA . LEU A 1 219 ? -21.268 -6.642 42.399 1.00 82.56 219 LEU A CA 1
ATOM 1548 C C . LEU A 1 219 ? -20.696 -8.054 42.416 1.00 82.56 219 LEU A C 1
ATOM 1550 O O . LEU A 1 219 ? -19.787 -8.357 43.199 1.00 82.56 219 LEU A O 1
ATOM 1554 N N . LEU A 1 220 ? -21.258 -8.907 41.571 1.00 83.25 220 LEU A N 1
ATOM 1555 C CA . LEU A 1 220 ? -20.766 -10.246 41.325 1.00 83.25 220 LEU A CA 1
ATOM 1556 C C . LEU A 1 220 ? -20.407 -10.372 39.844 1.00 83.25 220 LEU A C 1
ATOM 1558 O O . LEU A 1 220 ? -21.129 -9.868 38.984 1.00 83.25 220 LEU A O 1
ATOM 1562 N N . LEU A 1 221 ? -19.295 -11.039 39.570 1.00 87.31 221 LEU A N 1
ATOM 1563 C CA . LEU A 1 221 ? -18.867 -11.459 38.240 1.00 87.31 221 LEU A CA 1
ATOM 1564 C C . LEU A 1 221 ? -18.888 -12.980 38.241 1.00 87.31 221 LEU A C 1
ATOM 1566 O O . LEU A 1 221 ? -18.265 -13.589 39.104 1.00 87.31 221 LEU A O 1
ATOM 1570 N N . ASP A 1 222 ? -19.631 -13.584 37.319 1.00 89.00 222 ASP A N 1
ATOM 1571 C CA . ASP A 1 222 ? -19.754 -15.039 37.189 1.00 89.00 222 ASP A CA 1
ATOM 1572 C C . ASP A 1 222 ? -20.090 -15.722 38.526 1.00 89.00 222 ASP A C 1
ATOM 1574 O O . ASP A 1 222 ? -19.545 -16.765 38.890 1.00 89.00 222 ASP A O 1
ATOM 1578 N N . ASN A 1 223 ? -21.014 -15.101 39.270 1.00 85.50 223 ASN A N 1
ATOM 1579 C CA . ASN A 1 223 ? -21.489 -15.542 40.582 1.00 85.50 223 ASN A CA 1
ATOM 1580 C C . ASN A 1 223 ? -20.434 -15.465 41.716 1.00 85.50 223 ASN A C 1
ATOM 1582 O O . ASN A 1 223 ? -20.658 -15.992 42.809 1.00 85.50 223 ASN A O 1
ATOM 1586 N N . GLU A 1 224 ? -19.304 -14.783 41.499 1.00 86.50 224 GLU A N 1
ATOM 1587 C CA . GLU A 1 224 ? -18.286 -14.478 42.510 1.00 86.50 224 GLU A CA 1
ATOM 1588 C C . GLU A 1 224 ? -18.335 -13.002 42.932 1.00 86.50 224 GLU A C 1
ATOM 1590 O O . GLU A 1 224 ? -18.409 -12.097 42.106 1.00 86.50 224 GLU A O 1
ATOM 1595 N N . VAL A 1 225 ? -18.282 -12.738 44.240 1.00 82.00 225 VAL A N 1
ATOM 1596 C CA . VAL A 1 225 ? -18.347 -11.381 44.804 1.00 82.00 225 VAL A CA 1
ATOM 1597 C C . VAL A 1 225 ? -17.029 -10.633 44.582 1.00 82.00 225 VAL A C 1
ATOM 1599 O O . VAL A 1 225 ? -16.004 -10.995 45.155 1.00 82.00 225 VAL A O 1
ATOM 1602 N N . ILE A 1 226 ? -17.085 -9.539 43.822 1.00 80.06 226 ILE A N 1
ATOM 1603 C CA . ILE A 1 226 ? -15.915 -8.771 43.346 1.00 80.06 226 ILE A CA 1
ATOM 1604 C C . ILE A 1 226 ? -15.774 -7.394 44.007 1.00 80.06 226 ILE A C 1
ATOM 1606 O O . ILE A 1 226 ? -14.660 -6.908 44.182 1.00 80.06 226 ILE A O 1
ATOM 1610 N N . ASP A 1 227 ? -16.877 -6.778 44.435 1.00 74.19 227 ASP A N 1
ATOM 1611 C CA . ASP A 1 227 ? -16.866 -5.540 45.220 1.00 74.19 227 ASP A CA 1
ATOM 1612 C C . ASP A 1 227 ? -17.983 -5.576 46.267 1.00 74.19 227 ASP A C 1
ATOM 1614 O O . ASP A 1 227 ? -19.123 -5.891 45.939 1.00 74.19 227 ASP A O 1
ATOM 1618 N N . ARG A 1 228 ? -17.669 -5.253 47.529 1.00 69.00 228 ARG A N 1
ATOM 1619 C CA . ARG A 1 228 ? -18.634 -5.203 48.643 1.00 69.00 228 ARG A CA 1
ATOM 1620 C C . ARG A 1 228 ? -18.738 -3.772 49.145 1.00 69.00 228 ARG A C 1
ATOM 1622 O O . ARG A 1 228 ? -17.984 -3.359 50.027 1.00 69.00 228 ARG A O 1
ATOM 1629 N N . THR A 1 229 ? -19.719 -3.035 48.640 1.00 63.66 229 THR A N 1
ATOM 1630 C CA . THR A 1 229 ? -20.019 -1.692 49.135 1.00 63.66 229 THR A CA 1
ATOM 1631 C C . THR A 1 229 ? -21.032 -1.769 50.284 1.00 63.66 229 THR A C 1
ATOM 1633 O O . THR A 1 229 ? -22.211 -2.075 50.105 1.00 63.66 229 THR A O 1
ATOM 1636 N N . VAL A 1 230 ? -20.565 -1.473 51.501 1.00 55.41 230 VAL A N 1
ATOM 1637 C CA . VAL A 1 230 ? -21.400 -1.373 52.710 1.00 55.41 230 VAL A CA 1
ATOM 1638 C C . VAL A 1 230 ? -21.898 0.066 52.845 1.00 55.41 230 VAL A C 1
ATOM 1640 O O . VAL A 1 230 ? -21.100 0.976 53.074 1.00 55.41 230 VAL A O 1
ATOM 1643 N N . ARG A 1 231 ? -23.211 0.300 52.736 1.00 58.47 231 ARG A N 1
ATOM 1644 C CA . ARG A 1 231 ? -23.823 1.593 53.088 1.00 58.47 231 ARG A CA 1
ATOM 1645 C C . ARG A 1 231 ? -24.937 1.377 54.109 1.00 58.47 231 ARG A C 1
ATOM 1647 O O . ARG A 1 231 ? -26.083 1.108 53.775 1.00 58.47 231 ARG A O 1
ATOM 1654 N N . SER A 1 232 ? -24.554 1.512 55.376 1.00 54.19 232 SER A N 1
ATOM 1655 C CA . SER A 1 232 ? -25.453 1.574 56.528 1.00 54.19 232 SER A CA 1
ATOM 1656 C C . SER A 1 232 ? -25.933 3.014 56.719 1.00 54.19 232 SER A C 1
ATOM 1658 O O . SER A 1 232 ? -25.115 3.932 56.816 1.00 54.19 232 SER A O 1
ATOM 1660 N N . ALA A 1 233 ? -27.245 3.220 56.776 1.00 51.12 233 ALA A N 1
ATOM 1661 C CA . ALA A 1 233 ? -27.826 4.437 57.321 1.00 51.12 233 ALA A CA 1
ATOM 1662 C C . ALA A 1 233 ? -29.000 4.048 58.218 1.00 51.12 233 ALA A C 1
ATOM 1664 O O . ALA A 1 233 ? -29.937 3.402 57.758 1.00 51.12 233 ALA A O 1
ATOM 1665 N N . THR A 1 234 ? -28.945 4.461 59.485 1.00 52.06 234 THR A N 1
ATOM 1666 C CA . THR A 1 234 ? -30.074 4.343 60.408 1.00 52.06 234 THR A CA 1
ATOM 1667 C C . THR A 1 234 ? -31.224 5.210 59.897 1.00 52.06 234 THR A C 1
ATOM 1669 O O . THR A 1 234 ? -30.991 6.376 59.560 1.00 52.06 234 THR A O 1
ATOM 1672 N N . MET A 1 235 ? -32.454 4.685 59.813 1.00 54.50 235 MET A N 1
ATOM 1673 C CA . MET A 1 235 ? -33.570 5.474 59.269 1.00 54.50 235 MET A CA 1
ATOM 1674 C C . MET A 1 235 ? -33.824 6.712 60.145 1.00 54.50 235 MET A C 1
ATOM 1676 O O . MET A 1 235 ? -34.224 6.610 61.305 1.00 54.50 235 MET A O 1
ATOM 1680 N N . GLY A 1 236 ? -33.649 7.904 59.575 1.00 47.53 236 GLY A N 1
ATOM 1681 C CA . GLY A 1 236 ? -34.296 9.109 60.087 1.00 47.53 236 GLY A CA 1
ATOM 1682 C C . GLY A 1 236 ? -35.773 9.060 59.695 1.00 47.53 236 GLY A C 1
ATOM 1683 O O . GLY A 1 236 ? -36.079 8.864 58.523 1.00 47.53 236 GLY A O 1
ATOM 1684 N N . GLY A 1 237 ? -36.686 9.169 60.662 1.00 44.59 237 GLY A N 1
ATOM 1685 C CA . GLY A 1 237 ? -38.126 8.984 60.440 1.00 44.59 237 GLY A CA 1
ATOM 1686 C C . GLY A 1 237 ? -38.703 9.804 59.273 1.00 44.59 237 GLY A C 1
ATOM 1687 O O . GLY A 1 237 ? -38.465 11.006 59.179 1.00 44.59 237 GLY A O 1
ATOM 1688 N N . GLY A 1 238 ? -39.502 9.133 58.433 1.00 48.50 238 GLY A N 1
ATOM 1689 C CA . GLY A 1 238 ? -40.177 9.669 57.242 1.00 48.50 238 GLY A CA 1
ATOM 1690 C C . GLY A 1 238 ? -39.693 8.986 55.957 1.00 48.50 238 GLY A C 1
ATOM 1691 O O . GLY A 1 238 ? -38.676 9.384 55.406 1.00 48.50 238 GLY A O 1
ATOM 1692 N N . ASP A 1 239 ? -40.400 7.934 55.526 1.00 56.94 239 ASP A N 1
ATOM 1693 C CA . ASP A 1 239 ? -40.202 7.145 54.290 1.00 56.94 239 ASP A CA 1
ATOM 1694 C C . ASP A 1 239 ? -38.744 6.759 53.950 1.00 56.94 239 ASP A C 1
ATOM 1696 O O . ASP A 1 239 ? -38.382 6.673 52.783 1.00 56.94 239 ASP A O 1
ATOM 1700 N N . GLY A 1 240 ? -37.894 6.551 54.963 1.00 59.31 240 GLY A N 1
ATOM 1701 C CA . GLY A 1 240 ? -36.432 6.448 54.858 1.00 59.31 240 GLY A CA 1
ATOM 1702 C C . GLY A 1 240 ? -35.905 5.469 53.801 1.00 59.31 240 GLY A C 1
ATOM 1703 O O . GLY A 1 240 ? -35.775 4.275 54.060 1.00 59.31 240 GLY A O 1
ATOM 1704 N N . HIS A 1 241 ? -35.532 6.006 52.638 1.00 72.94 241 HIS A N 1
ATOM 1705 C CA . HIS A 1 241 ? -34.840 5.288 51.571 1.00 72.94 241 HIS A CA 1
ATOM 1706 C C . HIS A 1 241 ? -33.318 5.437 51.722 1.00 72.94 241 HIS A C 1
ATOM 1708 O O . HIS A 1 241 ? -32.801 6.542 51.899 1.00 72.94 241 HIS A O 1
ATOM 1714 N N . ILE A 1 242 ? -32.588 4.330 51.602 1.00 75.31 242 ILE A N 1
ATOM 1715 C CA . ILE A 1 242 ? -31.124 4.286 51.572 1.00 75.31 242 ILE A CA 1
ATOM 1716 C C . ILE A 1 242 ? -30.688 4.394 50.112 1.00 75.31 242 ILE A C 1
ATOM 1718 O O . ILE A 1 242 ? -31.049 3.537 49.312 1.00 75.31 242 ILE A O 1
ATOM 1722 N N . ILE A 1 243 ? -29.915 5.422 49.752 1.00 77.38 243 ILE A N 1
ATOM 1723 C CA . ILE A 1 243 ? -29.335 5.548 48.403 1.00 77.38 243 ILE A CA 1
ATOM 1724 C C . ILE A 1 243 ? -28.140 4.606 48.283 1.00 77.38 243 ILE A C 1
ATOM 1726 O O . ILE A 1 243 ? -27.219 4.637 49.106 1.00 77.38 243 ILE A O 1
ATOM 1730 N N . LEU A 1 244 ? -28.133 3.812 47.221 1.00 77.94 244 LEU A N 1
ATOM 1731 C CA . LEU A 1 244 ? -27.161 2.762 46.983 1.00 77.94 244 LEU A CA 1
ATOM 1732 C C . LEU A 1 244 ? -26.551 2.992 45.602 1.00 77.94 244 LEU A C 1
ATOM 1734 O O . LEU A 1 244 ? -27.221 2.834 44.591 1.00 77.94 244 LEU A O 1
ATOM 1738 N N . ASN A 1 245 ? -25.281 3.392 45.577 1.00 79.19 245 ASN A N 1
ATOM 1739 C CA . ASN A 1 245 ? -24.511 3.561 44.349 1.00 79.19 245 ASN A CA 1
ATOM 1740 C C . ASN A 1 245 ? -23.159 2.869 44.526 1.00 79.19 245 ASN A C 1
ATOM 1742 O O . ASN A 1 245 ? -22.503 3.086 45.552 1.00 79.19 245 ASN A O 1
ATOM 1746 N N . THR A 1 246 ? -22.741 2.084 43.536 1.00 77.06 246 THR A N 1
ATOM 1747 C CA . THR A 1 246 ? -21.377 1.543 43.461 1.00 77.06 246 THR A CA 1
ATOM 1748 C C . THR A 1 246 ? -20.854 1.581 42.030 1.00 77.06 246 THR A C 1
ATOM 1750 O O . THR A 1 246 ? -21.621 1.667 41.071 1.00 77.06 246 THR A O 1
ATOM 1753 N N . THR A 1 247 ? -19.536 1.538 41.900 1.00 84.19 247 THR A N 1
ATOM 1754 C CA . THR A 1 247 ? -18.818 1.474 40.632 1.00 84.19 247 THR A CA 1
ATOM 1755 C C . THR A 1 247 ? -17.661 0.502 40.779 1.00 84.19 247 THR A C 1
ATOM 1757 O O . THR A 1 247 ? -16.914 0.611 41.751 1.00 84.19 247 THR A O 1
ATOM 1760 N N . ALA A 1 248 ? -17.460 -0.372 39.800 1.00 86.00 248 ALA A N 1
ATOM 1761 C CA . ALA A 1 248 ? -16.312 -1.267 39.758 1.00 86.00 248 ALA A CA 1
ATOM 1762 C C . ALA A 1 248 ? -15.665 -1.258 38.373 1.00 86.00 248 ALA A C 1
ATOM 1764 O O . ALA A 1 248 ? -16.346 -1.136 37.355 1.00 86.00 248 ALA A O 1
ATOM 1765 N N . ILE A 1 249 ? -14.340 -1.399 38.358 1.00 86.62 249 ILE A N 1
ATOM 1766 C CA . ILE A 1 249 ? -13.578 -1.769 37.166 1.00 86.62 249 ILE A CA 1
ATOM 1767 C C . ILE A 1 249 ? -13.120 -3.204 37.381 1.00 86.62 249 ILE A C 1
ATOM 1769 O O . ILE A 1 249 ? -12.490 -3.502 38.395 1.00 86.62 249 ILE A O 1
ATOM 1773 N N . LEU A 1 250 ? -13.460 -4.074 36.442 1.00 86.06 250 LEU A N 1
ATOM 1774 C CA . LEU A 1 250 ? -13.226 -5.507 36.523 1.00 86.06 250 LEU A CA 1
ATOM 1775 C C . LEU A 1 250 ? -12.285 -5.903 35.404 1.00 86.06 250 LEU A C 1
ATOM 1777 O O . LEU A 1 250 ? -12.548 -5.602 34.245 1.00 86.06 250 LEU A O 1
ATOM 1781 N N . GLU A 1 251 ? -11.194 -6.573 35.742 1.00 86.62 251 GLU A N 1
ATOM 1782 C CA . GLU A 1 251 ? -10.374 -7.214 34.724 1.00 86.62 251 GLU A CA 1
ATOM 1783 C C . GLU A 1 251 ? -11.022 -8.551 34.375 1.00 86.62 251 GLU A C 1
ATOM 1785 O O . GLU A 1 251 ? -11.171 -9.412 35.243 1.00 86.62 251 GLU A O 1
ATOM 1790 N N . VAL A 1 252 ? -11.417 -8.712 33.114 1.00 86.62 252 VAL A N 1
ATOM 1791 C CA . VAL A 1 252 ? -12.053 -9.933 32.616 1.00 86.62 252 VAL A CA 1
ATOM 1792 C C . VAL A 1 252 ? -11.226 -10.517 31.476 1.00 86.62 252 VAL A C 1
ATOM 1794 O O . VAL A 1 252 ? -10.500 -9.808 30.774 1.00 86.62 252 VAL A O 1
ATOM 1797 N N . ALA A 1 253 ? -11.264 -11.839 31.347 1.00 87.56 253 ALA A N 1
ATOM 1798 C CA . ALA A 1 253 ? -10.685 -12.517 30.194 1.00 87.56 253 ALA A CA 1
ATOM 1799 C C . ALA A 1 253 ? -11.634 -12.396 28.991 1.00 87.56 253 ALA A C 1
ATOM 1801 O O . ALA A 1 253 ? -12.777 -11.972 29.129 1.00 87.56 253 ALA A O 1
ATOM 1802 N N . ALA A 1 254 ? -11.181 -12.802 27.808 1.00 88.06 254 ALA A N 1
ATOM 1803 C CA . ALA A 1 254 ? -12.096 -12.996 26.690 1.00 88.06 254 ALA A CA 1
ATOM 1804 C C . ALA A 1 254 ? -13.126 -14.106 26.986 1.00 88.06 254 ALA A C 1
ATOM 1806 O O . ALA A 1 254 ? -12.747 -15.232 27.329 1.00 88.06 254 ALA A O 1
ATOM 1807 N N . GLY A 1 255 ? -14.414 -13.819 26.793 1.00 89.31 255 GLY A N 1
ATOM 1808 C CA . GLY A 1 255 ? -15.495 -14.774 27.033 1.00 89.31 255 GLY A CA 1
ATOM 1809 C C . GLY A 1 255 ? -16.858 -14.133 27.283 1.00 89.31 255 GLY A C 1
ATOM 1810 O O . GLY A 1 255 ? -17.010 -12.915 27.249 1.00 89.31 255 GLY A O 1
ATOM 1811 N N . ASP A 1 256 ? -17.855 -14.985 27.518 1.00 91.31 256 ASP 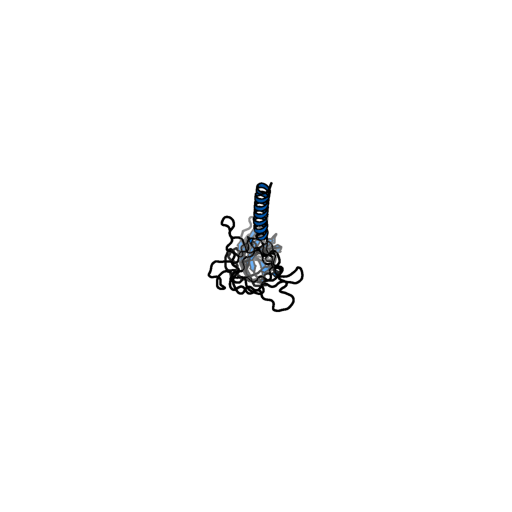A N 1
ATOM 1812 C CA . ASP A 1 256 ? -19.170 -14.570 28.005 1.00 91.31 256 ASP A CA 1
ATOM 1813 C C . ASP A 1 256 ? -19.130 -14.481 29.529 1.00 91.31 256 ASP A C 1
ATOM 1815 O O . ASP A 1 256 ? -18.748 -15.445 30.197 1.00 91.31 256 ASP A O 1
ATOM 1819 N N . HIS A 1 257 ? -19.551 -13.339 30.062 1.00 89.44 257 HIS A N 1
ATOM 1820 C CA . HIS A 1 257 ? -19.576 -13.064 31.490 1.00 89.44 257 HIS A CA 1
ATOM 1821 C C . HIS A 1 257 ? -20.970 -12.652 31.944 1.00 89.44 257 HIS A C 1
ATOM 1823 O O . HIS A 1 257 ? -21.695 -11.946 31.237 1.00 89.44 257 HIS A O 1
ATOM 1829 N N . THR A 1 258 ? -21.329 -13.056 33.160 1.00 89.62 258 THR A N 1
ATOM 1830 C CA . THR A 1 258 ? -22.560 -12.616 33.822 1.00 89.62 258 THR A CA 1
ATOM 1831 C C . THR A 1 258 ? -22.210 -11.650 34.938 1.00 89.62 258 THR A C 1
ATOM 1833 O O . THR A 1 258 ? -21.566 -12.023 35.919 1.00 89.62 258 THR A O 1
ATOM 1836 N N . ILE A 1 259 ? -22.667 -10.407 34.817 1.00 88.06 259 ILE A N 1
ATOM 1837 C CA . ILE A 1 259 ? -22.570 -9.427 35.895 1.00 88.06 259 ILE A CA 1
ATOM 1838 C C . ILE A 1 259 ? -23.882 -9.389 36.643 1.00 88.06 259 ILE A C 1
ATOM 1840 O O . ILE A 1 259 ? -24.945 -9.214 36.049 1.00 88.06 259 ILE A O 1
ATOM 1844 N N . GLN A 1 260 ? -23.803 -9.517 37.958 1.00 83.81 260 GLN A N 1
ATOM 1845 C CA . GLN A 1 260 ? -24.973 -9.560 38.813 1.00 83.81 260 GLN A CA 1
ATOM 1846 C C . GLN A 1 260 ? -24.876 -8.511 39.915 1.00 83.81 260 GLN A C 1
ATOM 1848 O O . GLN A 1 260 ? -23.817 -8.271 40.501 1.00 83.81 260 GLN A O 1
ATOM 1853 N N . LEU A 1 261 ? -26.016 -7.905 40.233 1.00 79.44 261 LEU A N 1
ATOM 1854 C CA . LEU A 1 261 ? -26.178 -7.137 41.460 1.00 79.44 261 LEU A CA 1
ATOM 1855 C C . LEU A 1 261 ? -26.734 -8.044 42.553 1.00 79.44 261 LEU A C 1
ATOM 1857 O O . LEU A 1 261 ? -27.852 -8.536 42.424 1.00 79.44 261 LEU A O 1
ATOM 1861 N N . GLY A 1 262 ? -26.010 -8.172 43.656 1.00 77.38 262 GLY A N 1
ATOM 1862 C CA . GLY A 1 262 ? -26.475 -8.894 44.827 1.00 77.38 262 GLY A CA 1
ATOM 1863 C C . GLY A 1 262 ? -26.561 -7.998 46.068 1.00 77.38 262 GLY A C 1
ATOM 1864 O O . GLY A 1 262 ? -25.813 -7.030 46.205 1.00 77.38 262 GLY A O 1
ATOM 1865 N N . TRP A 1 263 ? -27.456 -8.313 47.004 1.00 77.06 263 TRP A N 1
ATOM 1866 C CA . TRP A 1 263 ? -27.545 -7.614 48.290 1.00 77.06 263 TRP A CA 1
ATOM 1867 C C . TRP A 1 263 ? -27.899 -8.550 49.442 1.00 77.06 263 TRP A C 1
ATOM 1869 O O . TRP A 1 263 ? -28.461 -9.622 49.247 1.00 77.06 263 TRP A O 1
ATOM 1879 N N . ASN A 1 264 ? -27.605 -8.102 50.660 1.00 75.06 264 ASN A N 1
ATOM 1880 C CA . ASN A 1 264 ? -27.983 -8.779 51.896 1.00 75.06 264 ASN A CA 1
ATOM 1881 C C . ASN A 1 264 ? -28.175 -7.749 53.020 1.00 75.06 264 ASN A C 1
ATOM 1883 O O . ASN A 1 264 ? -27.601 -6.656 52.975 1.00 75.06 264 ASN A O 1
ATOM 1887 N N . THR A 1 265 ? -28.972 -8.096 54.027 1.00 70.25 265 THR A N 1
ATOM 1888 C CA . THR A 1 265 ? -29.086 -7.330 55.270 1.00 70.25 265 THR A CA 1
ATOM 1889 C C . THR A 1 265 ? -28.461 -8.082 56.437 1.00 70.25 265 THR A C 1
ATOM 1891 O O . THR A 1 265 ? -28.328 -9.302 56.432 1.00 70.25 265 THR A O 1
ATOM 1894 N N . ASP A 1 266 ? -28.065 -7.364 57.476 1.00 68.38 266 ASP A N 1
ATOM 1895 C CA . ASP A 1 266 ? -27.466 -7.903 58.697 1.00 68.38 266 ASP A CA 1
ATOM 1896 C C . ASP A 1 266 ? -28.483 -8.602 59.632 1.00 68.38 266 ASP A C 1
ATOM 1898 O O . ASP A 1 266 ? -28.482 -8.366 60.840 1.00 68.38 266 ASP A O 1
ATOM 1902 N N . ASN A 1 267 ? -29.260 -9.551 59.076 1.00 62.47 267 ASN A N 1
ATOM 1903 C CA . ASN A 1 267 ? -30.244 -10.457 59.704 1.00 62.47 267 ASN A CA 1
ATOM 1904 C C . ASN A 1 267 ? -31.737 -10.068 59.595 1.00 62.47 267 ASN A C 1
ATOM 1906 O O . ASN A 1 267 ? -32.527 -10.443 60.467 1.00 62.47 267 ASN A O 1
ATOM 1910 N N . GLU A 1 268 ? -32.170 -9.395 58.524 1.00 59.75 268 GLU A N 1
ATOM 1911 C CA . GLU A 1 268 ? -33.590 -9.124 58.261 1.00 59.75 268 GLU A CA 1
ATOM 1912 C C . GLU A 1 268 ? -34.089 -9.757 56.946 1.00 59.75 268 GLU A C 1
ATOM 1914 O O . GLU A 1 268 ? -33.455 -9.684 55.899 1.00 59.75 268 GLU A O 1
ATOM 1919 N N . ILE A 1 269 ? -35.277 -10.372 56.967 1.00 60.28 269 ILE A N 1
ATOM 1920 C CA . ILE A 1 269 ? -35.875 -10.995 55.766 1.00 60.28 269 ILE A CA 1
ATOM 1921 C C . ILE A 1 269 ? -36.572 -9.940 54.875 1.00 60.28 269 ILE A C 1
ATOM 1923 O O . ILE A 1 269 ? -36.897 -10.204 53.719 1.00 60.28 269 ILE A O 1
ATOM 1927 N N . THR A 1 270 ? -36.796 -8.724 55.385 1.00 65.69 270 THR A N 1
ATOM 1928 C CA . THR A 1 270 ? -37.617 -7.687 54.743 1.00 65.69 270 THR A CA 1
ATOM 1929 C C . THR A 1 270 ? -36.804 -6.468 54.313 1.00 65.69 270 THR A C 1
ATOM 1931 O O . THR A 1 270 ? -36.936 -5.387 54.880 1.00 65.69 270 THR A O 1
ATOM 1934 N N . ALA A 1 271 ? -35.996 -6.629 53.263 1.00 69.25 271 ALA A N 1
ATOM 1935 C CA . ALA A 1 271 ? -35.477 -5.508 52.483 1.00 69.25 271 ALA A CA 1
ATOM 1936 C C . ALA A 1 271 ? -36.110 -5.461 51.094 1.00 69.25 271 ALA A C 1
ATOM 1938 O O . ALA A 1 271 ? -36.408 -6.485 50.472 1.00 69.25 271 ALA A O 1
ATOM 1939 N N . SER A 1 272 ? -36.340 -4.247 50.608 1.00 74.00 272 SER A N 1
ATOM 1940 C CA . SER A 1 272 ? -36.808 -4.003 49.245 1.00 74.00 272 SER A CA 1
ATOM 1941 C C . SER A 1 272 ? -35.906 -2.991 48.566 1.00 74.00 272 SER A C 1
ATOM 1943 O O . SER A 1 272 ? -35.465 -2.034 49.196 1.00 74.00 272 SER A O 1
ATOM 1945 N N . LEU A 1 273 ? -35.641 -3.218 47.287 1.00 75.88 273 LEU A N 1
ATOM 1946 C CA . LEU A 1 273 ? -34.796 -2.406 46.429 1.00 75.88 273 LEU A CA 1
ATOM 1947 C C . LEU A 1 273 ? -35.602 -1.944 45.225 1.00 75.88 273 LEU A C 1
ATOM 1949 O O . LEU A 1 273 ? -36.211 -2.732 44.501 1.00 75.88 273 LEU A O 1
ATOM 1953 N N . TYR A 1 274 ? -35.560 -0.650 44.965 1.00 73.38 274 TYR A N 1
ATOM 1954 C CA . TYR A 1 274 ? -36.406 -0.008 43.975 1.00 73.38 274 TYR A CA 1
ATOM 1955 C C . TYR A 1 274 ? -35.573 0.838 43.013 1.00 73.38 274 TYR A C 1
ATOM 1957 O O . TYR A 1 274 ? -34.565 1.427 43.399 1.00 73.38 274 TYR A O 1
ATOM 1965 N N . ALA A 1 275 ? -36.042 0.898 41.760 1.00 66.62 275 ALA A N 1
ATOM 1966 C CA . ALA A 1 275 ? -35.472 1.714 40.686 1.00 66.62 275 ALA A CA 1
ATOM 1967 C C . ALA A 1 275 ? -33.951 1.536 40.515 1.00 66.62 275 ALA A C 1
ATOM 1969 O O . ALA A 1 275 ? -33.209 2.514 40.464 1.00 66.62 275 ALA A O 1
ATOM 1970 N N . ASN A 1 276 ? -33.500 0.282 40.435 1.00 73.88 276 ASN A N 1
ATOM 1971 C CA . ASN A 1 276 ? -32.081 -0.035 40.339 1.00 73.88 276 ASN A CA 1
ATOM 1972 C C . ASN A 1 276 ? -31.654 -0.182 38.881 1.00 73.88 276 ASN A C 1
ATOM 1974 O O . ASN A 1 276 ? -32.304 -0.922 38.139 1.00 73.88 276 ASN A O 1
ATOM 1978 N N . THR A 1 277 ? -30.553 0.456 38.502 1.00 81.75 277 THR A N 1
ATOM 1979 C CA . THR A 1 277 ? -29.889 0.283 37.206 1.00 81.75 277 THR A CA 1
ATOM 1980 C C . THR A 1 277 ? -28.557 -0.423 37.412 1.00 81.75 277 THR A C 1
ATOM 1982 O O . THR A 1 277 ? -27.762 0.031 38.234 1.00 81.75 277 THR A O 1
ATOM 1985 N N . LEU A 1 278 ? -28.303 -1.489 36.658 1.00 86.31 278 LEU A N 1
ATOM 1986 C CA . LEU A 1 278 ? -26.970 -2.052 36.452 1.00 86.31 278 LEU A CA 1
ATOM 1987 C C . LEU A 1 278 ? -26.568 -1.737 35.014 1.00 86.31 278 LEU A C 1
ATOM 1989 O O . LEU A 1 278 ? -27.268 -2.135 34.084 1.00 86.31 278 LEU A O 1
ATOM 1993 N N . ASP A 1 279 ? -25.486 -0.991 34.845 1.00 88.88 279 ASP A N 1
ATOM 1994 C CA . ASP A 1 279 ? -24.955 -0.620 33.536 1.00 88.88 279 ASP A CA 1
ATOM 1995 C C . ASP A 1 279 ? -23.488 -1.009 33.460 1.00 88.88 279 ASP A C 1
ATOM 1997 O O . ASP A 1 279 ? -22.720 -0.682 34.367 1.00 88.88 279 ASP A O 1
ATOM 2001 N N . CYS A 1 280 ? -23.113 -1.716 32.402 1.00 88.25 280 CYS A N 1
ATOM 2002 C CA . CYS A 1 280 ? -21.763 -2.210 32.206 1.00 88.25 280 CYS A CA 1
ATOM 2003 C C . CYS A 1 280 ? -21.310 -1.944 30.771 1.00 88.25 280 CYS A C 1
ATOM 2005 O O . CY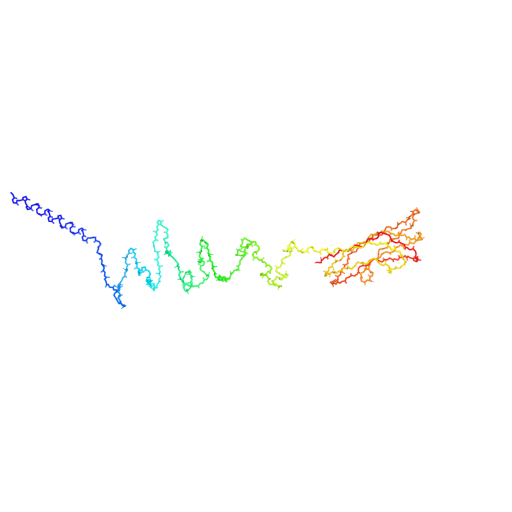S A 1 280 ? -22.035 -2.205 29.806 1.00 88.25 280 CYS A O 1
ATOM 2007 N N . ILE A 1 281 ? -20.082 -1.441 30.654 1.00 88.12 281 ILE A N 1
ATOM 2008 C CA . ILE A 1 281 ? -19.436 -1.129 29.383 1.00 88.12 281 ILE A CA 1
ATOM 2009 C C . ILE A 1 281 ? -18.102 -1.861 29.273 1.00 88.12 281 ILE A C 1
ATOM 2011 O O . ILE A 1 281 ? -17.275 -1.816 30.191 1.00 88.12 281 ILE A O 1
ATOM 2015 N N . GLU A 1 282 ? -17.896 -2.535 28.141 1.00 87.31 282 GLU A N 1
ATO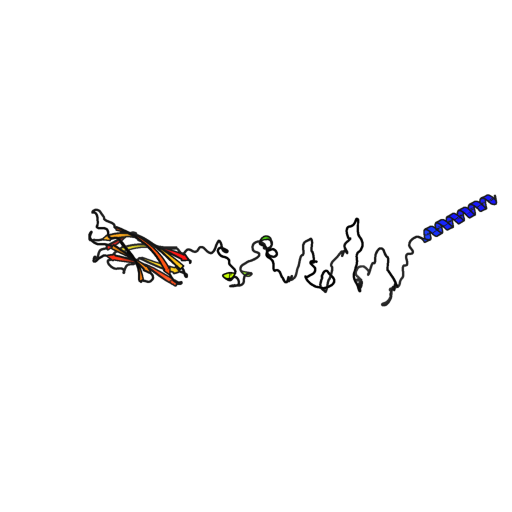M 2016 C CA . GLU A 1 282 ? -16.600 -3.123 27.804 1.00 87.31 282 GLU A CA 1
ATOM 2017 C C . GLU A 1 282 ? -15.602 -2.018 27.433 1.00 87.31 282 GLU A C 1
ATOM 2019 O O . GLU A 1 282 ? -15.827 -1.215 26.526 1.00 87.31 282 GLU A O 1
ATOM 2024 N N . LEU A 1 283 ? -14.465 -2.014 28.124 1.00 82.12 283 LEU A N 1
ATOM 2025 C CA . LEU A 1 283 ? -13.301 -1.183 27.856 1.00 82.12 283 LEU A CA 1
ATOM 2026 C C . LEU A 1 283 ? -12.179 -2.084 27.332 1.00 82.12 283 LEU A C 1
ATOM 2028 O O . LEU A 1 283 ? -11.478 -2.729 28.115 1.00 82.12 283 LEU A O 1
ATOM 2032 N N . LYS A 1 284 ? -12.010 -2.145 26.008 1.00 75.12 284 LYS A N 1
ATOM 2033 C CA . LYS A 1 284 ? -10.930 -2.935 25.398 1.00 75.12 284 LYS A CA 1
ATOM 2034 C C . LYS A 1 284 ? -9.562 -2.435 25.874 1.00 75.12 284 LYS A C 1
ATOM 2036 O O . LYS A 1 284 ? -9.360 -1.224 25.976 1.00 75.12 284 LYS A O 1
ATOM 2041 N N . LYS A 1 285 ? -8.679 -3.376 26.228 1.00 64.25 285 LYS A N 1
ATOM 2042 C CA . LYS A 1 285 ? -7.298 -3.097 26.653 1.00 64.25 285 LYS A CA 1
ATOM 2043 C C . LYS A 1 285 ? -6.435 -2.596 25.499 1.00 64.25 285 LYS A C 1
ATOM 2045 O O . LYS A 1 285 ? -6.716 -2.972 24.339 1.00 64.25 285 LYS A O 1
#

Secondary structure (DSSP, 8-state):
-HHHHHHHHHHHHHHHHHHHHHHTTS---------SSTT-----SS----S----S-TTT------SS------EETTEEPPP---S----SS----SSSSSSTT------SS----SS----TT--STTTS-GGGS-TTSS-GGGS-TT-S-GGGS-TT--SS------EEEEEEEEE-SSTTS-EEEEEEESSEEEEEEEEEEEEESSTT--EEEEEEETTEEEEEEEE--PPPSSS-PEEEEEEEEEEE-SEEEEEEEEEEESS-S-EEEEEEEEEEEEEE-

Organism: NCBI:txid2014244

Radius of gyration: 50.38 Å; chains: 1; bounding box: 79×59×154 Å

Foldseek 3Di:
DVPVVVVVVVVVVVVCVVVVVVVVPPDPPPPDPQDPDPDRDDDDPDDDDDPDDDADDPPPDGDDDDPDDDDQPDDDVNHGDDDDDPDDDDDPDDDDDDPDDDDPPPDDDDDPDDDDDPDDDDDPDPDDQPPDDPVNQDVVNDDPVNQPVPNQDPVNADPCSPVDDDPPWDKWKDWDWDKWAWQPTKDKDKDFAAQFKKKKKKWWKKDAPALQKWKWKFKDKQNHTDDIDTDRDRADPDPGIGIDIDIDIGRDHGGIMMIIMGMHMPDGGTMIIHGMMMMMITGHD